Protein AF-A0AAD6JVB4-F1 (afdb_monomer_lite)

Organism: NCBI:txid889485

Structure (mmCIF, N/CA/C/O backbone):
data_AF-A0AAD6JVB4-F1
#
_entry.id   AF-A0AAD6JVB4-F1
#
loop_
_atom_site.group_PDB
_atom_site.id
_atom_site.type_symbol
_atom_site.label_atom_id
_atom_site.label_alt_id
_atom_site.label_comp_id
_atom_site.label_asym_id
_atom_site.label_entity_id
_atom_site.label_seq_id
_atom_site.pdbx_PDB_ins_code
_atom_site.Cartn_x
_atom_site.Cartn_y
_atom_site.Cartn_z
_atom_site.occupancy
_atom_site.B_iso_or_equiv
_atom_site.auth_seq_id
_atom_site.auth_comp_id
_atom_site.auth_asym_id
_atom_site.auth_atom_id
_atom_site.pdbx_PDB_model_num
ATOM 1 N N . MET A 1 1 ? -9.158 8.418 -6.615 1.00 26.80 1 MET A N 1
ATOM 2 C CA . MET A 1 1 ? -10.367 8.845 -5.869 1.00 26.80 1 MET A CA 1
ATOM 3 C C . MET A 1 1 ? -10.557 7.856 -4.723 1.00 26.80 1 MET A C 1
ATOM 5 O O . MET A 1 1 ? -10.760 6.683 -4.998 1.00 26.80 1 MET A O 1
ATOM 9 N N . GLY A 1 2 ? -10.355 8.266 -3.466 1.00 32.19 2 GLY A N 1
ATOM 10 C CA . GLY A 1 2 ? -10.627 7.392 -2.318 1.00 32.19 2 GLY A CA 1
ATOM 11 C C . GLY A 1 2 ? -12.138 7.236 -2.158 1.00 32.19 2 GLY A C 1
ATOM 12 O O . GLY A 1 2 ? -12.852 8.237 -2.183 1.00 32.19 2 GLY A O 1
ATOM 13 N N . TYR A 1 3 ? -12.636 6.006 -2.050 1.00 35.19 3 TYR A N 1
ATOM 14 C CA . TYR A 1 3 ? -14.066 5.745 -1.900 1.00 35.19 3 TYR A CA 1
ATOM 15 C C . TYR A 1 3 ? -14.349 5.190 -0.506 1.00 35.19 3 TYR A C 1
ATOM 17 O O . TYR A 1 3 ? -13.847 4.136 -0.122 1.00 35.19 3 TYR A O 1
ATOM 25 N N . PHE A 1 4 ? -15.214 5.879 0.234 1.00 41.38 4 PHE A N 1
ATOM 26 C CA . PHE A 1 4 ? -15.830 5.332 1.436 1.00 41.38 4 PHE A CA 1
ATOM 27 C C . PHE A 1 4 ? -16.990 4.420 1.007 1.00 41.38 4 PHE A C 1
ATOM 29 O O . PHE A 1 4 ? -18.005 4.914 0.503 1.00 41.38 4 PHE A O 1
ATOM 36 N N . LEU A 1 5 ? -16.862 3.094 1.158 1.00 40.16 5 LEU A N 1
ATOM 37 C CA . LEU A 1 5 ? -17.994 2.204 0.886 1.00 40.16 5 LEU A CA 1
ATOM 38 C C . LEU A 1 5 ? -19.024 2.383 2.002 1.00 40.16 5 LEU A C 1
ATOM 40 O O . LEU A 1 5 ? -18.733 2.207 3.185 1.00 40.16 5 LEU A O 1
ATOM 44 N N . ARG A 1 6 ? -20.249 2.752 1.617 1.00 37.41 6 ARG A N 1
ATOM 45 C CA . ARG A 1 6 ? -21.369 2.850 2.557 1.00 37.41 6 ARG A CA 1
ATOM 46 C C . ARG A 1 6 ? -21.612 1.488 3.222 1.00 37.41 6 ARG A C 1
ATOM 48 O O . ARG A 1 6 ? -21.537 0.471 2.528 1.00 37.41 6 ARG A O 1
ATOM 55 N N . PRO A 1 7 ? -21.987 1.456 4.512 1.00 39.12 7 PRO A N 1
ATOM 56 C CA . PRO A 1 7 ? -22.374 0.216 5.167 1.00 39.12 7 PRO A CA 1
ATOM 57 C C . PRO A 1 7 ? -23.528 -0.433 4.407 1.00 39.12 7 PRO A C 1
ATOM 59 O O . PRO A 1 7 ? -24.541 0.215 4.126 1.00 39.12 7 PRO A O 1
ATOM 62 N N . LYS A 1 8 ? -23.403 -1.727 4.117 1.00 37.88 8 LYS A N 1
ATOM 63 C CA . LYS A 1 8 ? -24.556 -2.564 3.794 1.00 37.88 8 LYS A CA 1
ATOM 64 C C . LYS A 1 8 ? -24.921 -3.347 5.046 1.00 37.88 8 LYS A C 1
ATOM 66 O O . LYS A 1 8 ? -24.122 -4.130 5.550 1.00 37.88 8 LYS A O 1
ATOM 71 N N . SER A 1 9 ? -26.131 -3.109 5.542 1.00 36.34 9 SER A N 1
ATOM 72 C CA . SER A 1 9 ? -26.771 -3.980 6.523 1.00 36.34 9 SER A CA 1
ATOM 73 C C . SER A 1 9 ? -26.917 -5.376 5.907 1.00 36.34 9 SER A C 1
ATOM 75 O O . SER A 1 9 ? -27.524 -5.525 4.844 1.00 36.34 9 SER A O 1
ATOM 77 N N . SER A 1 10 ? -26.305 -6.379 6.536 1.00 39.47 10 SER A N 1
ATOM 78 C CA . SER A 1 10 ? -26.610 -7.788 6.296 1.00 39.47 10 SER A CA 1
ATOM 79 C C . SER A 1 10 ? -27.703 -8.214 7.271 1.00 39.47 10 SER A C 1
ATOM 81 O O . SER A 1 10 ? -27.645 -7.871 8.453 1.00 39.47 10 SER A O 1
ATOM 83 N N . SER A 1 11 ? -28.662 -9.016 6.804 1.00 38.56 11 SER A N 1
ATOM 84 C CA . SER A 1 11 ? -29.732 -9.612 7.620 1.00 38.56 11 SER A CA 1
ATOM 85 C C . SER A 1 11 ? -29.228 -10.464 8.793 1.00 38.56 11 SER A C 1
ATOM 87 O O . SER A 1 11 ? -30.018 -10.832 9.655 1.00 38.56 11 SER A O 1
ATOM 89 N N . ASN A 1 12 ? -27.925 -10.768 8.837 1.00 38.41 12 ASN A N 1
ATOM 90 C CA . ASN A 1 12 ? -27.305 -11.670 9.808 1.00 38.41 12 ASN A CA 1
ATOM 91 C C . ASN A 1 12 ? -26.504 -10.930 10.901 1.00 38.41 12 ASN A C 1
ATOM 93 O O . ASN A 1 12 ? -25.697 -11.547 11.587 1.00 38.41 12 ASN A O 1
ATOM 97 N N . GLY A 1 13 ? -26.671 -9.609 11.050 1.00 38.62 13 GLY A N 1
ATOM 98 C CA . GLY A 1 13 ? -26.052 -8.844 12.145 1.00 38.62 13 GLY A CA 1
ATOM 99 C C . GLY A 1 13 ? -24.571 -8.485 11.959 1.00 38.62 13 GLY A C 1
ATOM 100 O O . GLY A 1 13 ? -23.973 -7.902 12.857 1.00 38.62 13 GLY A O 1
ATOM 101 N N . ILE A 1 14 ? -23.977 -8.771 10.794 1.00 41.75 14 ILE A N 1
ATOM 102 C CA . ILE A 1 14 ? -22.624 -8.315 10.439 1.00 41.75 14 ILE A CA 1
ATOM 103 C C . ILE A 1 14 ? -22.741 -7.028 9.615 1.00 41.75 14 ILE A C 1
ATOM 105 O O . ILE A 1 14 ? -23.129 -7.053 8.445 1.00 41.75 14 ILE A O 1
ATOM 109 N N . SER A 1 15 ? -22.398 -5.892 10.217 1.00 47.59 15 SER A N 1
ATOM 110 C CA . SER A 1 15 ? -22.179 -4.634 9.503 1.00 47.59 15 SER A CA 1
ATOM 111 C C . SER A 1 15 ? -20.780 -4.651 8.884 1.00 47.59 15 SER A C 1
ATOM 113 O O . SER A 1 15 ? -19.788 -4.439 9.576 1.00 47.59 15 SER A O 1
ATOM 115 N N . ALA A 1 16 ? -20.671 -4.913 7.582 1.00 43.91 16 ALA A N 1
ATOM 116 C CA . ALA A 1 16 ? -19.409 -4.727 6.873 1.00 43.91 16 ALA A CA 1
ATOM 117 C C . ALA A 1 16 ? -19.251 -3.239 6.514 1.00 43.91 16 ALA A C 1
ATOM 119 O O . ALA A 1 16 ? -19.828 -2.769 5.532 1.00 43.91 16 ALA A O 1
ATOM 120 N N . ILE A 1 17 ? -18.491 -2.485 7.313 1.00 49.03 17 ILE A N 1
ATOM 121 C CA . ILE A 1 17 ? -17.951 -1.185 6.888 1.00 49.03 17 ILE A CA 1
ATOM 122 C C . ILE A 1 17 ? -16.611 -1.447 6.213 1.00 49.03 17 ILE A C 1
ATOM 124 O O . ILE A 1 17 ? -15.573 -1.415 6.860 1.00 49.03 17 ILE A O 1
ATOM 128 N N . GLY A 1 18 ? -16.647 -1.724 4.910 1.00 47.53 18 GLY A N 1
ATOM 129 C CA . GLY A 1 18 ? -15.441 -1.797 4.094 1.00 47.53 18 GLY A CA 1
ATOM 130 C C . GLY A 1 18 ? -14.909 -0.394 3.829 1.00 47.53 18 GLY A C 1
ATOM 131 O O . GLY A 1 18 ? -15.229 0.219 2.817 1.00 47.53 18 GLY A O 1
ATOM 132 N N . LEU A 1 19 ? -14.108 0.148 4.734 1.00 49.94 19 LEU A N 1
ATOM 133 C CA . LEU A 1 19 ? -13.299 1.310 4.394 1.00 49.94 19 LEU A CA 1
ATOM 134 C C . LEU A 1 19 ? -12.230 0.830 3.402 1.00 49.94 19 LEU A C 1
ATOM 136 O O . LEU A 1 19 ? -11.518 -0.099 3.753 1.00 49.94 19 LEU A O 1
ATOM 140 N N . SER A 1 20 ? -12.153 1.403 2.195 1.00 46.56 20 SER A N 1
ATOM 141 C CA . SER A 1 20 ? -11.029 1.223 1.264 1.00 46.56 20 SER A CA 1
ATOM 142 C C . SER A 1 20 ? -10.241 2.522 1.247 1.00 46.56 20 SER A C 1
ATOM 144 O O . SER A 1 20 ? -10.490 3.395 0.413 1.00 46.56 20 SER A O 1
ATOM 146 N N . VAL A 1 21 ? -9.320 2.667 2.198 1.00 48.38 21 VAL A N 1
ATOM 147 C CA . VAL A 1 21 ? -8.373 3.781 2.168 1.00 48.38 21 VAL A CA 1
ATOM 148 C C . VAL A 1 21 ? -7.142 3.331 1.419 1.00 48.38 21 VAL A C 1
ATOM 150 O O . VAL A 1 21 ? -6.460 2.408 1.860 1.00 48.38 21 VAL A O 1
ATOM 153 N N . ALA A 1 22 ? -6.872 3.997 0.305 1.00 55.28 22 ALA A N 1
ATOM 154 C CA . ALA A 1 22 ? -5.629 4.729 0.095 1.00 55.28 22 ALA A CA 1
ATOM 155 C C . ALA A 1 22 ? -5.317 4.887 -1.395 1.00 55.28 22 ALA A C 1
ATOM 157 O O . ALA A 1 22 ? -5.720 4.102 -2.247 1.00 55.28 22 ALA A O 1
ATOM 158 N N . VAL A 1 23 ? -4.622 5.979 -1.697 1.00 66.19 23 VAL A N 1
ATOM 159 C CA . VAL A 1 23 ? -3.942 6.142 -2.984 1.00 66.19 23 VAL A CA 1
ATOM 160 C C . VAL A 1 23 ? -2.465 5.766 -2.816 1.00 66.19 23 VAL A C 1
ATOM 162 O O . VAL A 1 23 ? -1.866 5.161 -3.696 1.00 66.19 23 VAL A O 1
ATOM 165 N N . ALA A 1 24 ? -1.893 6.056 -1.639 1.00 83.94 24 ALA A N 1
ATOM 166 C CA . ALA A 1 24 ? -0.463 5.969 -1.370 1.00 83.94 24 ALA A CA 1
ATOM 167 C C . ALA A 1 24 ? -0.132 6.050 0.132 1.00 83.94 24 ALA A C 1
ATOM 169 O O . ALA A 1 24 ? -0.865 6.694 0.885 1.00 83.94 24 ALA A O 1
ATOM 170 N N . PHE A 1 25 ? 0.986 5.448 0.548 1.00 93.25 25 PHE A N 1
ATOM 171 C CA . PHE A 1 25 ? 1.595 5.595 1.874 1.00 93.25 25 PHE A CA 1
ATOM 172 C C . PHE A 1 25 ? 2.588 6.761 1.948 1.00 93.25 25 PHE A C 1
ATOM 174 O O . PHE A 1 25 ? 2.761 7.328 3.028 1.00 93.25 25 PHE A O 1
ATOM 181 N N . ASP A 1 26 ? 3.232 7.150 0.845 1.00 94.19 26 ASP A N 1
ATOM 182 C CA . ASP A 1 26 ? 4.069 8.354 0.809 1.00 94.19 26 ASP A CA 1
ATOM 183 C C . ASP A 1 26 ? 3.178 9.612 0.739 1.00 94.19 26 ASP A C 1
ATOM 185 O O . ASP A 1 26 ? 2.415 9.764 -0.216 1.00 94.19 26 ASP A O 1
ATOM 189 N N . PRO A 1 27 ? 3.285 10.565 1.689 1.00 91.12 27 PRO A N 1
ATOM 190 C CA . PRO A 1 27 ? 2.514 11.812 1.662 1.00 91.12 27 PRO A CA 1
ATOM 191 C C . PRO A 1 27 ? 2.764 12.703 0.436 1.00 91.12 27 PRO A C 1
ATOM 193 O O . PRO A 1 27 ? 1.975 13.615 0.175 1.00 91.12 27 PRO A O 1
ATOM 196 N N . LEU A 1 28 ? 3.860 12.489 -0.301 1.00 91.50 28 LEU A N 1
ATOM 197 C CA . LEU A 1 28 ? 4.158 13.222 -1.532 1.00 91.50 28 LEU A CA 1
ATOM 198 C C . LEU A 1 28 ? 3.319 12.728 -2.713 1.00 91.50 28 LEU A C 1
ATOM 200 O O . LEU A 1 28 ? 2.844 13.552 -3.490 1.00 91.50 28 LEU A O 1
ATOM 204 N N . THR A 1 29 ? 3.092 11.420 -2.828 1.00 87.62 29 THR A N 1
ATOM 205 C CA . THR A 1 29 ? 2.327 10.817 -3.929 1.00 87.62 29 THR A CA 1
ATOM 206 C C . THR A 1 29 ? 0.963 11.480 -4.153 1.00 87.62 29 THR A C 1
ATOM 208 O O . THR A 1 29 ? 0.723 11.951 -5.265 1.00 87.62 29 THR A O 1
ATOM 211 N N . PRO A 1 30 ? 0.081 11.636 -3.142 1.00 84.94 30 PRO A N 1
ATOM 212 C CA . PRO A 1 30 ? -1.221 12.262 -3.353 1.00 84.94 30 PRO A CA 1
ATOM 213 C C . PRO A 1 30 ? -1.129 13.740 -3.761 1.00 84.94 30 PRO A C 1
ATOM 215 O O . PRO A 1 30 ? -2.022 14.239 -4.441 1.00 84.94 30 PRO A O 1
ATOM 218 N N . ARG A 1 31 ? -0.039 14.442 -3.414 1.00 85.88 31 ARG A N 1
ATOM 219 C CA . ARG A 1 31 ? 0.189 15.834 -3.840 1.00 85.88 31 ARG A CA 1
ATOM 220 C C . ARG A 1 31 ? 0.582 15.930 -5.309 1.00 85.88 31 ARG A C 1
ATOM 222 O O . ARG A 1 31 ? 0.186 16.882 -5.970 1.00 85.88 31 ARG A O 1
ATOM 229 N N . LEU A 1 32 ? 1.333 14.953 -5.817 1.00 81.00 32 LEU A N 1
ATOM 230 C CA . LEU A 1 32 ? 1.761 14.916 -7.219 1.00 81.00 32 LEU A CA 1
ATOM 231 C C . LEU A 1 32 ? 0.575 14.728 -8.172 1.00 81.00 32 LEU A C 1
ATOM 233 O O . LEU A 1 32 ? 0.578 15.294 -9.260 1.00 81.00 32 LEU A O 1
ATOM 237 N N . VAL A 1 33 ? -0.449 13.984 -7.746 1.00 73.62 33 VAL A N 1
ATOM 238 C CA . VAL A 1 33 ? -1.642 13.686 -8.561 1.00 73.62 33 VAL A CA 1
ATOM 239 C C . VAL A 1 33 ? -2.924 14.370 -8.062 1.00 73.62 33 VAL A C 1
ATOM 241 O O . VAL A 1 33 ? -4.007 14.075 -8.555 1.00 73.62 33 VAL A O 1
ATOM 244 N N . SER A 1 34 ? -2.812 15.313 -7.117 1.00 77.62 34 SER A N 1
ATOM 245 C CA . SER A 1 34 ? -3.923 16.119 -6.569 1.00 77.62 34 SER A CA 1
ATOM 246 C C . SER A 1 34 ? -5.117 15.302 -6.051 1.00 77.62 34 SER A C 1
ATOM 248 O O . SER A 1 34 ? -6.270 15.547 -6.407 1.00 77.62 34 SER A O 1
ATOM 250 N N . VAL A 1 35 ? -4.850 14.325 -5.186 1.00 78.31 35 VAL A N 1
ATOM 251 C CA . VAL A 1 35 ? -5.864 13.452 -4.565 1.00 78.31 35 VAL A CA 1
ATOM 252 C C . VAL A 1 35 ? -5.774 13.475 -3.039 1.00 78.31 35 VAL A C 1
ATOM 254 O O . VAL A 1 35 ? -4.819 13.991 -2.465 1.00 78.31 35 VAL A O 1
ATOM 257 N N . LEU A 1 36 ? -6.779 12.893 -2.377 1.00 80.31 36 LEU A N 1
ATOM 258 C CA . LEU A 1 36 ? -6.848 12.817 -0.917 1.00 80.31 36 LEU A CA 1
ATOM 259 C C . LEU A 1 36 ? -5.674 12.027 -0.326 1.00 80.31 36 LEU A C 1
ATOM 261 O O . LEU A 1 36 ? -5.362 10.914 -0.764 1.00 80.31 36 LEU A O 1
ATOM 265 N N . THR A 1 37 ? -5.075 12.589 0.717 1.00 86.06 37 THR A N 1
ATOM 266 C CA . THR A 1 37 ? -4.026 11.952 1.514 1.00 86.06 37 THR A CA 1
ATOM 267 C C . THR A 1 37 ? -4.605 10.897 2.466 1.00 86.06 37 THR A C 1
ATOM 269 O O . THR A 1 37 ? -5.822 10.774 2.628 1.00 86.06 37 THR A O 1
ATOM 272 N N . LEU A 1 38 ? -3.739 10.119 3.127 1.00 85.56 38 LEU A N 1
ATOM 273 C CA . LEU A 1 38 ? -4.163 9.245 4.229 1.00 85.56 38 LEU A CA 1
ATOM 274 C C . LEU A 1 38 ? -4.776 10.044 5.385 1.00 85.56 38 LEU A C 1
ATOM 276 O O . LEU A 1 38 ? -5.789 9.629 5.941 1.00 85.56 38 LEU A O 1
ATOM 280 N N . SER A 1 39 ? -4.202 11.207 5.703 1.00 88.00 39 SER A N 1
ATOM 281 C CA . SER A 1 39 ? -4.700 12.091 6.758 1.00 88.00 39 SER A CA 1
ATOM 282 C C . SER A 1 39 ? -6.091 12.639 6.438 1.00 88.00 39 SER A C 1
ATOM 284 O O . SER A 1 39 ? -6.955 12.627 7.310 1.00 88.00 39 SER A O 1
ATOM 286 N N . ASP A 1 40 ? -6.349 13.029 5.185 1.00 87.00 40 ASP A N 1
ATOM 287 C CA . ASP A 1 40 ? -7.688 13.474 4.767 1.00 87.00 40 ASP A CA 1
ATOM 288 C C . ASP A 1 40 ? -8.713 12.341 4.907 1.00 87.00 40 ASP A C 1
ATOM 290 O O . ASP A 1 40 ? -9.837 12.545 5.361 1.00 87.00 40 ASP A O 1
ATOM 294 N N . GLN A 1 41 ? -8.321 11.111 4.562 1.00 84.12 41 GLN A N 1
ATOM 295 C CA . GLN A 1 41 ? -9.195 9.945 4.692 1.00 84.12 41 GLN A CA 1
ATOM 296 C C . GLN A 1 41 ? -9.477 9.575 6.152 1.00 84.12 41 GLN A C 1
ATOM 298 O O . GLN A 1 41 ? -10.597 9.170 6.466 1.00 84.12 41 GLN A O 1
ATOM 303 N N . LEU A 1 42 ? -8.506 9.757 7.050 1.00 87.50 42 LEU A N 1
ATOM 304 C CA . LEU A 1 42 ? -8.721 9.631 8.493 1.00 87.50 42 LEU A CA 1
ATOM 305 C C . LEU A 1 42 ? -9.662 10.707 9.022 1.00 87.50 42 LEU A C 1
ATOM 307 O O . LEU A 1 42 ? -10.525 10.397 9.841 1.00 87.50 42 LEU A O 1
ATOM 311 N N . GLU A 1 43 ? -9.547 11.944 8.544 1.00 90.12 43 GLU A N 1
ATOM 312 C CA . GLU A 1 43 ? -10.450 13.020 8.955 1.00 90.12 43 GLU A CA 1
ATOM 313 C C . GLU A 1 43 ? -11.886 12.746 8.499 1.00 90.12 43 GLU A C 1
ATOM 315 O O . GLU A 1 43 ? -12.814 12.759 9.307 1.00 90.12 43 GLU A O 1
ATOM 320 N N . HIS A 1 44 ? -12.073 12.337 7.243 1.00 85.69 44 HIS A N 1
ATOM 321 C CA . HIS A 1 44 ? -13.381 11.891 6.760 1.00 85.69 44 HIS A CA 1
ATOM 322 C C . HIS A 1 44 ? -13.932 10.703 7.553 1.00 85.69 44 HIS A C 1
ATOM 324 O O . HIS A 1 44 ? -15.142 10.614 7.786 1.00 85.69 44 HIS A O 1
ATOM 330 N N . PHE A 1 45 ? -13.067 9.789 7.994 1.00 86.81 45 PHE A N 1
ATOM 331 C CA . PHE A 1 45 ? -13.486 8.680 8.836 1.00 86.81 45 PHE A CA 1
ATOM 332 C C . PHE A 1 45 ? -13.926 9.150 10.231 1.00 86.81 45 PHE A C 1
ATOM 334 O O . PHE A 1 45 ? -14.966 8.702 10.713 1.00 86.81 45 PHE A O 1
ATOM 341 N N . LYS A 1 46 ? -13.224 10.105 10.851 1.00 91.44 46 LYS A N 1
ATOM 342 C CA . LYS A 1 46 ? -13.640 10.727 12.122 1.00 91.44 46 LYS A CA 1
ATOM 343 C C . LYS A 1 46 ? -14.980 11.446 11.993 1.00 91.44 46 LYS A C 1
ATOM 345 O O . LYS A 1 46 ? -15.865 11.241 12.825 1.00 91.44 46 LYS A O 1
ATOM 350 N N . GLU A 1 47 ? -15.175 12.223 10.929 1.00 89.75 47 GLU A N 1
ATOM 351 C CA . GLU A 1 47 ? -16.465 12.858 10.634 1.00 89.75 47 GLU A CA 1
ATOM 352 C C . GLU A 1 47 ? -17.582 11.819 10.482 1.00 89.75 47 GLU A C 1
ATOM 354 O O . GLU A 1 47 ? -18.694 12.003 10.989 1.00 89.75 47 GLU A O 1
ATOM 359 N N . TYR A 1 48 ? -17.298 10.713 9.790 1.00 86.00 48 TYR A N 1
ATOM 360 C CA . TYR A 1 48 ? -18.241 9.612 9.633 1.00 86.00 48 TYR A CA 1
ATOM 361 C C . TYR A 1 48 ? -18.585 8.961 10.976 1.00 86.00 48 TYR A C 1
ATOM 363 O O . TYR A 1 48 ? -19.765 8.736 11.246 1.00 86.00 48 TYR A O 1
ATOM 371 N N . ILE A 1 49 ? -17.598 8.715 11.842 1.00 89.19 49 ILE A N 1
ATOM 372 C CA . ILE A 1 49 ? -17.831 8.223 13.207 1.00 89.19 49 ILE A CA 1
ATOM 373 C C . ILE A 1 49 ? -18.743 9.193 13.964 1.00 89.19 49 ILE A C 1
ATOM 375 O O . ILE A 1 49 ? -19.703 8.750 14.588 1.00 89.19 49 ILE A O 1
ATOM 379 N N . GLY A 1 50 ? -18.508 10.506 13.870 1.00 90.69 50 GLY A N 1
ATOM 380 C CA . GLY A 1 50 ? -19.365 11.522 14.491 1.00 90.69 50 GLY A CA 1
ATOM 381 C C . GLY A 1 50 ? -20.818 11.453 14.011 1.00 90.69 50 GLY A C 1
ATOM 382 O O . GLY A 1 50 ? -21.745 11.445 14.823 1.00 90.69 50 GLY A O 1
ATOM 383 N N . LYS A 1 51 ? -21.031 11.315 12.696 1.00 86.81 51 LYS A N 1
ATOM 384 C CA . LYS A 1 51 ? -22.369 11.120 12.107 1.00 86.81 51 LYS A CA 1
ATOM 385 C C . LYS A 1 51 ? -23.011 9.817 12.580 1.00 86.81 51 LYS A C 1
ATOM 387 O O . LYS A 1 51 ? -24.195 9.806 12.907 1.00 86.81 51 LYS A O 1
ATOM 392 N N . LEU A 1 52 ? -22.239 8.734 12.646 1.00 84.25 52 LEU A N 1
ATOM 393 C CA . LEU A 1 52 ? -22.717 7.435 13.110 1.00 84.25 52 LEU A CA 1
ATOM 394 C C . LEU A 1 52 ? -23.159 7.516 14.579 1.00 84.25 52 LEU A C 1
ATOM 396 O O . LEU A 1 52 ? -24.284 7.126 14.884 1.00 84.25 52 LEU A O 1
ATOM 400 N N . LYS A 1 53 ? -22.358 8.149 15.450 1.00 90.75 53 LYS A N 1
ATOM 401 C CA . LYS A 1 53 ? -22.718 8.407 16.856 1.00 90.75 53 LYS A CA 1
ATOM 402 C C . LYS A 1 53 ? -24.032 9.173 16.987 1.00 90.75 53 LYS A C 1
ATOM 404 O O . LYS A 1 53 ? -24.851 8.808 17.824 1.00 90.75 53 LYS A O 1
ATOM 409 N N . ALA A 1 54 ? -24.260 10.187 16.153 1.00 91.38 54 ALA A N 1
ATOM 410 C CA . ALA A 1 54 ? -25.498 10.968 16.178 1.00 91.38 54 ALA A CA 1
ATOM 411 C C . ALA A 1 54 ? -26.741 10.163 15.748 1.00 91.38 54 ALA A C 1
ATOM 413 O O . ALA A 1 54 ? -27.840 10.459 16.208 1.00 91.38 54 ALA A O 1
ATOM 414 N N . ILE A 1 55 ? -26.581 9.158 14.878 1.00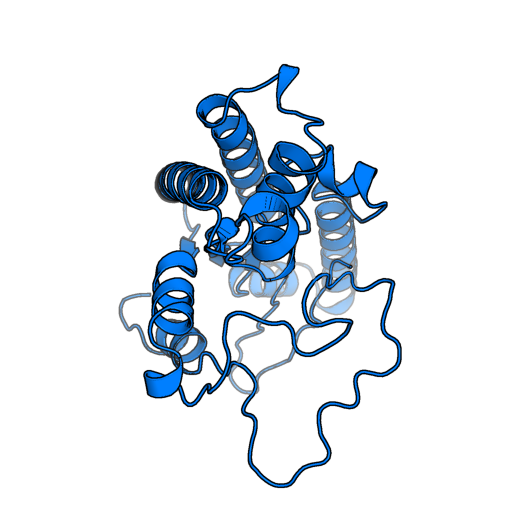 87.38 55 ILE A N 1
ATOM 415 C CA . ILE A 1 55 ? -27.697 8.358 14.348 1.00 87.38 55 ILE A CA 1
ATOM 416 C C . ILE A 1 55 ? -28.021 7.162 15.250 1.00 87.38 55 ILE A C 1
ATOM 418 O O . ILE A 1 55 ? -29.191 6.916 15.530 1.00 87.38 55 ILE A O 1
ATOM 422 N N . ILE A 1 56 ? -27.008 6.395 15.670 1.00 85.00 56 ILE A N 1
ATOM 423 C CA . ILE A 1 56 ? -27.211 5.111 16.371 1.00 85.00 56 ILE A CA 1
ATOM 424 C C . ILE A 1 56 ? -26.772 5.129 17.840 1.00 85.00 56 ILE A C 1
ATOM 426 O O . ILE A 1 56 ? -26.961 4.133 18.536 1.00 85.00 56 ILE A O 1
ATOM 430 N N . GLY A 1 57 ? -26.214 6.239 18.326 1.00 89.81 57 GLY A N 1
ATOM 431 C CA . GLY A 1 57 ? -25.670 6.357 19.678 1.00 89.81 57 GLY A CA 1
ATOM 432 C C . GLY A 1 57 ? -24.239 5.825 19.807 1.00 89.81 57 GLY A C 1
ATOM 433 O O . GLY A 1 57 ? -23.694 5.168 18.914 1.00 89.81 57 GLY A O 1
ATOM 434 N N . GLU A 1 58 ? -23.601 6.129 20.936 1.00 93.69 58 GLU A N 1
ATOM 435 C CA . GLU A 1 58 ? -22.185 5.826 21.178 1.00 93.69 58 GLU A CA 1
ATOM 436 C C . GLU A 1 58 ? -21.893 4.326 21.324 1.00 93.69 58 GLU A C 1
ATOM 438 O O . GLU A 1 58 ? -20.935 3.822 20.730 1.00 93.69 58 GLU A O 1
ATOM 443 N N . GLU A 1 59 ? -22.739 3.600 22.056 1.00 92.75 59 GLU A N 1
ATOM 444 C CA . GLU A 1 59 ? -22.577 2.162 22.291 1.00 92.75 59 GLU A CA 1
ATOM 445 C C . GLU A 1 59 ? -22.667 1.370 20.979 1.00 92.75 59 GLU A C 1
ATOM 447 O O . GLU A 1 59 ? -21.743 0.635 20.622 1.00 92.75 59 GLU A O 1
ATOM 452 N N . ASN A 1 60 ? -23.719 1.606 20.188 1.00 87.75 60 ASN A N 1
ATOM 453 C CA . ASN A 1 60 ? -23.896 0.939 18.896 1.00 87.75 60 ASN A CA 1
ATOM 454 C C . ASN A 1 60 ? -22.819 1.341 17.881 1.00 87.75 60 ASN A C 1
ATOM 456 O O . ASN A 1 60 ? -22.435 0.527 17.040 1.00 87.75 60 ASN A O 1
ATOM 460 N N . THR A 1 61 ? -22.298 2.570 17.954 1.00 88.88 61 THR A N 1
ATOM 461 C CA . THR A 1 61 ? -21.156 2.988 17.125 1.00 88.88 61 THR A CA 1
ATOM 462 C C . THR A 1 61 ? -19.914 2.184 17.481 1.00 88.88 61 THR A C 1
ATOM 464 O O . THR A 1 61 ? -19.277 1.617 16.595 1.00 88.88 61 THR A O 1
ATOM 467 N N . THR A 1 62 ? -19.597 2.075 18.771 1.00 92.00 62 THR A N 1
ATOM 468 C CA . THR A 1 62 ? -18.456 1.286 19.258 1.00 9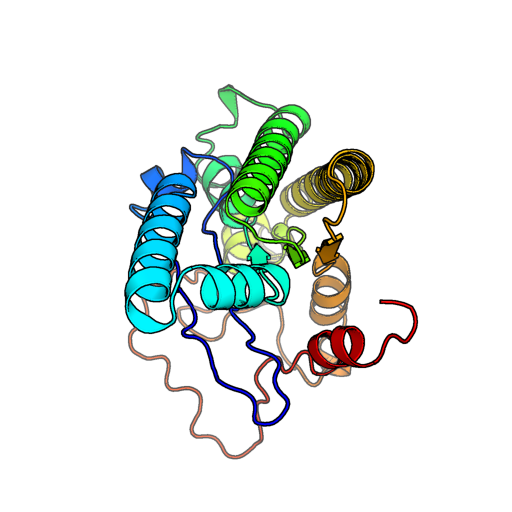2.00 62 THR A CA 1
ATOM 469 C C . THR A 1 62 ? -18.583 -0.180 18.853 1.00 92.00 62 THR A C 1
ATOM 471 O O . THR A 1 62 ? -17.627 -0.765 18.337 1.00 92.00 62 THR A O 1
ATOM 474 N N . PHE A 1 63 ? -19.779 -0.758 19.007 1.00 89.44 63 PHE A N 1
ATOM 475 C CA . PHE A 1 63 ? -20.084 -2.114 18.553 1.00 89.44 63 PHE A CA 1
ATOM 476 C C . PHE A 1 63 ? -19.862 -2.267 17.042 1.00 89.44 63 PHE A C 1
ATOM 478 O O . PHE A 1 63 ? -19.212 -3.216 16.603 1.00 89.44 63 PHE A O 1
ATOM 485 N N . THR A 1 64 ? -20.345 -1.312 16.246 1.00 85.44 64 THR A N 1
ATOM 486 C CA . THR A 1 64 ? -20.205 -1.325 14.784 1.00 85.44 64 THR A CA 1
ATOM 487 C C . THR A 1 64 ? -18.737 -1.275 14.363 1.00 85.44 64 THR A C 1
ATOM 489 O O . THR A 1 64 ? -18.309 -2.086 13.543 1.00 85.44 64 THR A O 1
ATOM 492 N N . LEU A 1 65 ? -17.944 -0.361 14.929 1.00 89.81 65 LEU A N 1
ATOM 493 C CA . LEU A 1 65 ? -16.521 -0.208 14.602 1.00 89.81 65 LEU A CA 1
ATOM 494 C C . LEU A 1 65 ? -15.708 -1.444 15.000 1.00 89.81 65 LEU A C 1
ATOM 496 O O . LEU A 1 65 ? -14.900 -1.934 14.216 1.00 89.81 65 LEU A O 1
ATOM 500 N N . THR A 1 66 ? -15.988 -2.006 16.175 1.00 91.00 66 THR A N 1
ATOM 501 C CA . THR A 1 66 ? -15.304 -3.203 16.685 1.00 91.00 66 THR A CA 1
ATOM 502 C C . THR A 1 66 ? -15.559 -4.436 15.810 1.00 91.00 66 THR A C 1
ATOM 504 O O . THR A 1 66 ? -14.667 -5.265 15.631 1.00 91.00 66 THR A O 1
ATOM 507 N N . ASN A 1 67 ? -16.765 -4.562 15.248 1.00 85.50 67 ASN A N 1
ATOM 508 C CA . ASN A 1 67 ? -17.174 -5.732 14.465 1.00 85.50 67 ASN A CA 1
ATOM 509 C C . ASN A 1 67 ? -17.028 -5.561 12.943 1.00 85.50 67 ASN A C 1
ATOM 511 O O . ASN A 1 67 ? -17.208 -6.530 12.203 1.00 85.50 67 ASN A O 1
ATOM 515 N N . SER A 1 68 ? -16.681 -4.362 12.469 1.00 84.62 68 SER A N 1
ATOM 516 C CA . SER A 1 68 ? -16.450 -4.083 11.048 1.00 84.62 68 SER A CA 1
ATOM 517 C C . SER A 1 68 ? -15.060 -4.522 10.584 1.00 84.62 68 SER A C 1
ATOM 519 O O . SER A 1 68 ? -14.111 -4.547 11.366 1.00 84.62 68 SER A O 1
ATOM 521 N N . LEU A 1 69 ? -14.943 -4.835 9.289 1.00 85.38 69 LEU A N 1
ATOM 522 C CA . LEU A 1 69 ? -13.681 -5.144 8.615 1.00 85.38 69 LEU A CA 1
ATOM 523 C C . LEU A 1 69 ? -13.185 -3.933 7.821 1.00 85.38 69 LEU A C 1
ATOM 525 O O . LEU A 1 69 ? -13.812 -3.539 6.842 1.00 85.38 69 LEU A O 1
ATOM 529 N N . PHE A 1 70 ? -12.024 -3.411 8.193 1.00 88.06 70 PHE A N 1
ATOM 530 C CA . PHE A 1 70 ? -11.365 -2.295 7.522 1.00 88.06 70 PHE A CA 1
ATOM 531 C C . PHE A 1 70 ? -10.321 -2.821 6.547 1.00 88.06 70 PHE A C 1
ATOM 533 O O . PHE A 1 70 ? -9.570 -3.733 6.885 1.00 88.06 70 PHE A O 1
ATOM 540 N N . ILE A 1 71 ? -10.264 -2.249 5.347 1.00 87.69 71 ILE A N 1
ATOM 541 C CA . ILE A 1 71 ? -9.388 -2.711 4.277 1.00 87.69 71 ILE A CA 1
ATOM 542 C C . ILE A 1 71 ? -8.494 -1.560 3.807 1.00 87.69 71 ILE A C 1
ATOM 544 O O . ILE A 1 71 ? -8.947 -0.519 3.342 1.00 87.69 71 ILE A O 1
ATOM 548 N N . VAL A 1 72 ? -7.186 -1.742 3.908 1.00 89.38 72 VAL A N 1
ATOM 549 C CA . VAL A 1 72 ? -6.209 -0.740 3.475 1.00 89.38 72 VAL A CA 1
ATOM 550 C C . VAL A 1 72 ? -5.569 -1.213 2.178 1.00 89.38 72 VAL A C 1
ATOM 552 O O . VAL A 1 72 ? -5.013 -2.310 2.119 1.00 89.38 72 VAL A O 1
ATOM 555 N N . VAL A 1 73 ? -5.658 -0.386 1.137 1.00 87.44 73 VAL A N 1
ATOM 556 C CA . VAL A 1 73 ? -5.098 -0.655 -0.193 1.00 87.44 73 VAL A CA 1
ATOM 557 C C . VAL A 1 73 ? -4.279 0.556 -0.611 1.00 87.44 73 VAL A C 1
ATOM 559 O O . VAL A 1 73 ? -4.816 1.523 -1.131 1.00 87.44 73 VAL A O 1
ATOM 562 N N . ALA A 1 74 ? -2.971 0.499 -0.396 1.00 89.12 74 ALA A N 1
ATOM 563 C CA . ALA A 1 74 ? -2.010 1.477 -0.899 1.00 89.12 74 ALA A CA 1
ATOM 564 C C . ALA A 1 74 ? -0.709 0.765 -1.232 1.00 89.12 74 ALA A C 1
ATOM 566 O O . ALA A 1 74 ? -0.434 -0.278 -0.641 1.00 89.12 74 ALA A O 1
ATOM 567 N N . SER A 1 75 ? 0.068 1.331 -2.161 1.00 90.69 75 SER A N 1
ATOM 568 C CA . SER A 1 75 ? 1.512 1.088 -2.393 1.00 90.69 75 SER A CA 1
ATOM 569 C C . SER A 1 75 ? 1.885 1.243 -3.865 1.00 90.69 75 SER A C 1
ATOM 571 O O . SER A 1 75 ? 2.990 1.689 -4.167 1.00 90.69 75 SER A O 1
ATOM 573 N N . SER A 1 76 ? 0.985 0.876 -4.784 1.00 89.25 76 SER A N 1
ATOM 574 C CA . SER A 1 76 ? 1.287 0.821 -6.219 1.00 89.25 76 SER A CA 1
ATOM 575 C C . SER A 1 76 ? 1.751 2.168 -6.768 1.00 89.25 76 SER A C 1
ATOM 577 O O . SER A 1 76 ? 2.763 2.212 -7.461 1.00 89.25 76 SER A O 1
ATOM 579 N N . ASP A 1 77 ? 1.065 3.259 -6.413 1.00 88.88 77 ASP A N 1
ATOM 580 C CA . ASP A 1 77 ? 1.390 4.601 -6.909 1.00 88.88 77 ASP A CA 1
ATOM 581 C C . ASP A 1 77 ? 2.691 5.156 -6.310 1.00 88.88 77 ASP A C 1
ATOM 583 O O . ASP A 1 77 ? 3.417 5.881 -6.991 1.00 88.88 77 ASP A O 1
ATOM 587 N N . ASP A 1 78 ? 3.036 4.775 -5.075 1.00 93.19 78 ASP A N 1
ATOM 588 C CA . ASP A 1 78 ? 4.315 5.147 -4.450 1.00 93.19 78 ASP A CA 1
ATOM 589 C C . ASP A 1 78 ? 5.491 4.564 -5.236 1.00 93.19 78 ASP A C 1
ATOM 591 O O . ASP A 1 78 ? 6.449 5.262 -5.576 1.00 93.19 78 ASP A O 1
ATOM 595 N N . ILE A 1 79 ? 5.395 3.274 -5.564 1.00 95.00 79 ILE A N 1
ATOM 596 C CA . ILE A 1 79 ? 6.426 2.554 -6.309 1.00 95.00 79 ILE A CA 1
ATOM 597 C C . ILE A 1 79 ? 6.440 3.044 -7.761 1.00 95.00 79 ILE A C 1
ATOM 599 O O . ILE A 1 79 ? 7.453 3.570 -8.222 1.00 95.00 79 ILE A O 1
ATOM 603 N N . ALA A 1 80 ? 5.323 2.906 -8.480 1.00 90.81 80 ALA A N 1
ATOM 604 C CA . ALA A 1 80 ? 5.243 3.196 -9.909 1.00 90.81 80 ALA A CA 1
ATOM 605 C C . ALA A 1 80 ? 5.482 4.676 -10.216 1.00 90.81 80 ALA A C 1
ATOM 607 O O . ALA A 1 80 ? 6.397 5.018 -10.969 1.00 90.81 80 ALA A O 1
ATOM 608 N N . ASN A 1 81 ? 4.669 5.558 -9.635 1.00 87.94 81 ASN A N 1
ATOM 609 C CA . ASN A 1 81 ? 4.599 6.952 -10.059 1.00 87.94 81 ASN A CA 1
ATOM 610 C C . ASN A 1 81 ? 5.653 7.784 -9.334 1.00 87.94 81 ASN A C 1
ATOM 612 O O . ASN A 1 81 ? 6.482 8.421 -9.980 1.00 87.94 81 ASN A O 1
ATOM 616 N N . THR A 1 82 ? 5.669 7.753 -8.002 1.00 91.00 82 THR A N 1
ATOM 617 C CA . THR A 1 82 ? 6.511 8.654 -7.199 1.00 91.00 82 THR A CA 1
ATOM 618 C C . THR A 1 82 ? 7.990 8.278 -7.243 1.00 91.00 82 THR A C 1
ATOM 620 O O . THR A 1 82 ? 8.843 9.148 -7.458 1.00 91.00 82 THR A O 1
ATOM 623 N N . TYR A 1 83 ? 8.319 6.998 -7.052 1.00 95.31 83 TYR A N 1
ATOM 624 C CA . TYR A 1 83 ? 9.709 6.556 -6.956 1.00 95.31 83 TYR A CA 1
ATOM 625 C C . TYR A 1 83 ? 10.348 6.263 -8.317 1.00 95.31 83 TYR A C 1
ATOM 627 O O . TYR A 1 83 ? 11.413 6.811 -8.609 1.00 95.31 83 TYR A O 1
ATOM 635 N N . PHE A 1 84 ? 9.730 5.426 -9.158 1.00 94.12 84 PHE A N 1
ATOM 636 C CA . PHE A 1 84 ? 10.354 4.992 -10.415 1.00 94.12 84 PHE A CA 1
ATOM 637 C C . PHE A 1 84 ? 10.094 5.937 -11.595 1.00 94.12 84 PHE A C 1
ATOM 639 O O . PHE A 1 84 ? 11.055 6.314 -12.267 1.00 94.12 84 PHE A O 1
ATOM 646 N N . THR A 1 85 ? 8.844 6.354 -11.832 1.00 90.19 85 THR A N 1
ATOM 647 C CA . THR A 1 85 ? 8.486 7.177 -13.006 1.00 90.19 85 THR A CA 1
ATOM 648 C C . THR A 1 85 ? 8.918 8.635 -12.841 1.00 90.19 85 THR A C 1
ATOM 650 O O . THR A 1 85 ? 9.702 9.145 -13.638 1.00 90.19 85 THR A O 1
ATOM 653 N N . LEU A 1 86 ? 8.452 9.317 -11.790 1.00 90.94 86 LEU A N 1
ATOM 654 C CA . LEU A 1 86 ? 8.750 10.736 -11.545 1.00 90.94 86 LEU A CA 1
ATOM 655 C C . LEU A 1 86 ? 10.105 10.954 -10.870 1.00 90.94 86 LEU A C 1
ATOM 657 O O . LEU A 1 86 ? 10.602 12.078 -10.840 1.00 90.94 86 LEU A O 1
ATOM 661 N N . ARG A 1 87 ? 10.694 9.898 -10.293 1.00 93.94 87 ARG A N 1
ATOM 662 C CA . ARG A 1 87 ? 11.955 9.953 -9.535 1.00 93.94 87 ARG A CA 1
ATOM 663 C C . ARG A 1 87 ? 11.961 11.000 -8.415 1.00 93.94 87 ARG A C 1
ATOM 665 O O . ARG A 1 87 ? 13.029 11.397 -7.950 1.00 93.94 87 ARG A O 1
ATOM 672 N N . ALA A 1 88 ? 10.786 11.398 -7.922 1.00 94.12 88 ALA A N 1
ATOM 673 C CA . ALA A 1 88 ? 10.616 12.480 -6.951 1.00 94.12 88 ALA A CA 1
ATOM 674 C C . ALA A 1 88 ? 11.273 12.168 -5.595 1.00 94.12 88 ALA A C 1
ATOM 676 O O . ALA A 1 88 ? 11.643 13.071 -4.845 1.00 94.12 88 ALA A O 1
ATOM 677 N N . ARG A 1 89 ? 11.446 10.876 -5.295 1.00 94.81 89 ARG A N 1
ATOM 678 C CA . ARG A 1 89 ? 12.087 10.365 -4.075 1.00 94.81 89 ARG A CA 1
ATOM 679 C C . ARG A 1 89 ? 13.445 9.707 -4.312 1.00 94.81 89 ARG A C 1
ATOM 681 O O . ARG A 1 89 ? 14.182 9.515 -3.352 1.00 94.81 89 ARG A O 1
ATOM 688 N N . ALA A 1 90 ? 13.812 9.433 -5.563 1.00 91.50 90 ALA A N 1
ATOM 689 C CA . ALA A 1 90 ? 14.985 8.625 -5.909 1.00 91.50 90 ALA A CA 1
ATOM 690 C C . ALA A 1 90 ? 16.339 9.287 -5.577 1.00 91.50 90 ALA A C 1
ATOM 692 O O . ALA A 1 90 ? 17.357 8.607 -5.550 1.00 91.50 90 ALA A O 1
ATOM 693 N N . LEU A 1 91 ? 16.368 10.609 -5.354 1.00 91.88 91 LEU A N 1
ATOM 694 C CA . LEU A 1 91 ? 17.563 11.324 -4.878 1.00 91.88 91 LEU A CA 1
ATOM 695 C C . LEU A 1 91 ? 17.669 11.375 -3.346 1.00 91.88 91 LEU A C 1
ATOM 697 O O . LEU A 1 91 ? 18.727 11.701 -2.820 1.00 91.88 91 LEU A O 1
ATOM 701 N N . GLN A 1 92 ? 16.573 11.101 -2.637 1.00 95.25 92 GLN A N 1
ATOM 702 C CA . GLN A 1 92 ? 16.496 11.166 -1.173 1.00 95.25 92 GLN A CA 1
ATOM 703 C C . GLN A 1 92 ? 16.587 9.777 -0.538 1.00 95.25 92 GLN A C 1
ATOM 705 O O . GLN A 1 92 ? 17.095 9.641 0.571 1.00 95.25 92 GLN A O 1
ATOM 710 N N . TYR A 1 93 ? 16.083 8.761 -1.238 1.00 96.19 93 TYR A N 1
ATOM 711 C CA . TYR A 1 93 ? 15.973 7.396 -0.751 1.00 96.19 93 TYR A CA 1
ATOM 712 C C . TYR A 1 93 ? 16.467 6.425 -1.815 1.00 96.19 93 TYR A C 1
ATOM 714 O O . TYR A 1 93 ? 16.137 6.571 -2.993 1.00 96.19 93 TYR A O 1
ATOM 722 N N . ASP A 1 94 ? 17.205 5.408 -1.383 1.00 97.19 94 ASP A N 1
ATOM 723 C CA . ASP A 1 94 ? 17.311 4.165 -2.133 1.00 97.19 94 ASP A CA 1
ATOM 724 C C . ASP A 1 94 ? 16.055 3.299 -1.903 1.00 97.19 94 ASP A C 1
ATOM 726 O O . ASP A 1 94 ? 15.175 3.632 -1.103 1.00 97.19 94 ASP A O 1
ATOM 730 N N . VAL A 1 95 ? 15.935 2.179 -2.625 1.00 96.94 95 VAL A N 1
ATOM 731 C CA . VAL A 1 95 ? 14.738 1.322 -2.551 1.00 96.94 95 VAL A CA 1
ATOM 732 C C . VAL A 1 95 ? 14.510 0.787 -1.127 1.00 96.94 95 VAL A C 1
ATOM 734 O O . VAL A 1 95 ? 13.376 0.868 -0.641 1.00 96.94 95 VAL A O 1
ATOM 737 N N . PRO A 1 96 ? 15.529 0.274 -0.407 1.00 98.06 96 PRO A N 1
ATOM 738 C CA . PRO A 1 96 ? 15.361 -0.098 0.992 1.00 98.06 96 PRO A CA 1
ATOM 739 C C . PRO A 1 96 ? 14.834 1.054 1.857 1.00 98.06 96 PRO A C 1
ATOM 741 O O . PRO A 1 96 ? 13.793 0.880 2.488 1.00 98.06 96 PRO A O 1
ATOM 744 N N . ALA A 1 97 ? 15.455 2.234 1.847 1.00 98.25 97 ALA A N 1
ATOM 745 C CA . ALA A 1 97 ? 15.013 3.336 2.700 1.00 98.25 97 ALA A CA 1
ATOM 746 C C . ALA A 1 97 ? 13.616 3.854 2.317 1.00 98.25 97 ALA A C 1
ATOM 748 O O . ALA A 1 97 ? 12.817 4.203 3.188 1.00 98.25 97 ALA A O 1
ATOM 749 N N . TYR A 1 98 ? 13.275 3.855 1.026 1.00 98.19 98 TYR A N 1
ATOM 750 C CA . TYR A 1 98 ? 11.947 4.266 0.572 1.00 98.19 98 TYR A CA 1
ATOM 751 C C . TYR A 1 98 ? 10.856 3.299 1.040 1.00 98.19 98 TYR A C 1
ATOM 753 O O . TYR A 1 98 ? 9.820 3.708 1.563 1.00 98.19 98 TYR A O 1
ATOM 761 N N . THR A 1 99 ? 11.113 1.997 0.928 1.00 98.25 99 THR A N 1
ATOM 762 C CA . THR A 1 99 ? 10.179 0.972 1.410 1.00 98.25 99 THR A CA 1
ATOM 763 C C . THR A 1 99 ? 10.061 0.953 2.939 1.00 98.25 99 THR A C 1
ATOM 765 O O . THR A 1 99 ? 9.010 0.565 3.447 1.00 98.25 99 THR A O 1
ATOM 768 N N . ASP A 1 100 ? 11.073 1.424 3.684 1.00 98.44 100 ASP A N 1
ATOM 769 C CA . ASP A 1 100 ? 10.941 1.684 5.128 1.00 98.44 100 ASP A CA 1
ATOM 770 C C . ASP A 1 100 ? 9.984 2.842 5.410 1.00 98.44 100 ASP A C 1
ATOM 772 O O . ASP A 1 100 ? 9.122 2.717 6.280 1.00 98.44 100 ASP A O 1
ATOM 776 N N . LEU A 1 101 ? 10.088 3.948 4.664 1.00 97.94 101 LEU A N 1
ATOM 777 C CA . LEU A 1 101 ? 9.154 5.073 4.774 1.00 97.94 101 LEU A CA 1
ATOM 778 C C . LEU A 1 101 ? 7.714 4.610 4.530 1.00 97.94 101 LEU A C 1
ATOM 780 O O . LEU A 1 101 ? 6.836 4.892 5.347 1.00 97.94 101 LEU A O 1
ATOM 784 N N . MET A 1 102 ? 7.483 3.851 3.455 1.00 97.56 102 MET A N 1
ATOM 785 C CA . MET A 1 102 ? 6.161 3.307 3.132 1.00 97.56 102 MET A CA 1
ATOM 786 C C . MET A 1 102 ? 5.636 2.382 4.240 1.00 97.56 102 MET A C 1
ATOM 788 O O . MET A 1 102 ? 4.505 2.545 4.691 1.00 97.56 102 MET A O 1
ATOM 792 N N . ALA A 1 103 ? 6.446 1.425 4.711 1.00 98.25 103 ALA A N 1
ATOM 793 C CA . ALA A 1 103 ? 6.023 0.459 5.729 1.00 98.25 103 ALA A CA 1
ATOM 794 C C . ALA A 1 103 ? 5.784 1.114 7.101 1.00 98.25 103 ALA A C 1
ATOM 796 O O . ALA A 1 103 ? 4.869 0.721 7.824 1.00 98.25 103 ALA A O 1
ATOM 797 N N . ASN A 1 104 ? 6.574 2.131 7.461 1.00 98.12 104 ASN A N 1
ATOM 798 C CA . ASN A 1 104 ? 6.342 2.927 8.665 1.00 98.12 104 ASN A CA 1
ATOM 799 C C . ASN A 1 104 ? 5.034 3.719 8.560 1.00 98.12 104 ASN A C 1
ATOM 801 O O . ASN A 1 104 ? 4.243 3.685 9.495 1.00 98.12 104 ASN A O 1
ATOM 805 N N . SER A 1 105 ? 4.777 4.365 7.420 1.00 96.69 105 SER A N 1
ATOM 806 C CA . SER A 1 105 ? 3.525 5.091 7.175 1.00 96.69 105 SER A CA 1
ATOM 807 C C . SER A 1 105 ? 2.306 4.162 7.238 1.00 96.69 105 SER A C 1
ATOM 809 O O . SER A 1 105 ? 1.330 4.468 7.922 1.00 96.69 105 SER A O 1
ATOM 811 N N . ALA A 1 106 ? 2.394 2.971 6.634 1.00 96.25 106 ALA A N 1
ATOM 812 C CA . ALA A 1 106 ? 1.359 1.944 6.739 1.00 96.25 106 ALA A CA 1
ATOM 813 C C . ALA A 1 106 ? 1.101 1.526 8.194 1.00 96.25 106 ALA A C 1
ATOM 815 O O . ALA A 1 106 ? -0.048 1.461 8.627 1.00 96.25 106 ALA A O 1
ATOM 816 N N . SER A 1 107 ? 2.167 1.287 8.963 1.00 97.25 107 SER A N 1
ATOM 817 C CA . SER A 1 107 ? 2.073 0.931 10.381 1.00 97.25 107 SER A CA 1
ATOM 818 C C . SER A 1 107 ? 1.388 2.025 11.203 1.00 97.25 107 SER A C 1
ATOM 820 O O . SER A 1 107 ? 0.494 1.716 11.988 1.00 97.25 107 SER A O 1
ATOM 822 N N . SER A 1 108 ? 1.778 3.290 11.016 1.00 96.69 108 SER A N 1
ATOM 823 C CA . SER A 1 108 ? 1.164 4.428 11.710 1.00 96.69 108 SER A CA 1
ATOM 824 C C . SER A 1 108 ? -0.313 4.563 11.355 1.00 96.69 108 SER A C 1
ATOM 826 O O . SER A 1 108 ? -1.150 4.691 12.241 1.00 96.69 108 SER A O 1
ATOM 828 N N . PHE A 1 109 ? -0.657 4.442 10.073 1.00 94.88 109 PHE A N 1
ATOM 829 C CA . PHE A 1 109 ? -2.042 4.527 9.620 1.00 94.88 109 PHE A CA 1
ATOM 830 C C . PHE A 1 109 ? -2.933 3.438 10.238 1.00 94.88 109 PHE A C 1
ATOM 832 O O . PHE A 1 109 ? -4.047 3.712 10.685 1.00 94.88 109 PHE A O 1
ATOM 839 N N . VAL A 1 110 ? -2.440 2.198 10.303 1.00 95.56 110 VAL A N 1
ATOM 840 C CA . VAL A 1 110 ? -3.149 1.084 10.954 1.00 95.56 110 VAL A CA 1
ATOM 841 C C . VAL A 1 110 ? -3.341 1.347 12.447 1.00 95.56 110 VAL A C 1
ATOM 843 O O . VAL A 1 110 ? -4.413 1.061 12.984 1.00 95.56 110 VAL A O 1
ATOM 846 N N . GLN A 1 111 ? -2.334 1.915 13.112 1.00 96.94 111 GLN A N 1
ATOM 847 C CA . GLN A 1 111 ? -2.440 2.297 14.515 1.00 96.94 111 GLN A CA 1
ATOM 848 C C . GLN A 1 111 ? -3.496 3.393 14.727 1.00 96.94 111 GLN A C 1
ATOM 850 O O . GLN A 1 111 ? -4.324 3.261 15.623 1.00 96.94 111 GLN A O 1
ATOM 855 N N . GLU A 1 112 ? -3.546 4.416 13.872 1.00 95.69 112 GLU A N 1
ATOM 856 C CA . GLU A 1 112 ? -4.566 5.470 13.953 1.00 95.69 112 GLU A CA 1
ATOM 857 C C . GLU A 1 112 ? -5.985 4.918 13.739 1.00 95.69 112 GLU A C 1
ATOM 859 O O . GLU A 1 112 ? -6.910 5.259 14.477 1.00 95.69 112 GLU A O 1
ATOM 864 N N . LEU A 1 113 ? -6.176 3.998 12.784 1.00 94.00 113 LEU A N 1
ATOM 865 C CA . LEU A 1 113 ? -7.458 3.299 12.625 1.00 94.00 113 LEU A CA 1
ATOM 866 C C . LEU A 1 113 ? -7.841 2.523 13.891 1.00 94.00 113 LEU A C 1
ATOM 868 O O . LEU A 1 113 ? -9.002 2.545 14.312 1.00 94.00 113 LEU A O 1
ATOM 872 N N . TYR A 1 114 ? -6.874 1.842 14.506 1.00 96.19 114 TYR A N 1
ATOM 873 C CA . TYR A 1 114 ? -7.084 1.119 15.755 1.00 96.19 114 TYR A CA 1
ATOM 874 C C . TYR A 1 114 ? -7.473 2.062 16.906 1.00 96.19 114 TYR A C 1
ATOM 876 O O . TYR A 1 114 ? -8.421 1.778 17.645 1.00 96.19 114 TYR A O 1
ATOM 884 N N . GLU A 1 115 ? -6.818 3.215 17.033 1.00 96.44 115 GLU A N 1
ATOM 885 C CA . GLU A 1 115 ? -7.154 4.250 18.021 1.00 96.44 115 GLU A CA 1
ATOM 886 C C . GLU A 1 115 ? -8.575 4.804 17.818 1.00 96.44 115 GLU A C 1
ATOM 888 O O . GLU A 1 115 ? -9.267 5.114 18.787 1.00 96.44 115 GLU A O 1
ATOM 893 N N . LEU A 1 116 ? -9.065 4.819 16.575 1.00 94.12 116 LEU A N 1
ATOM 894 C CA . LEU A 1 116 ? -10.437 5.200 16.222 1.00 94.12 116 LEU A CA 1
ATOM 895 C C . LEU A 1 116 ? -11.482 4.089 16.430 1.00 94.12 116 LEU A C 1
ATOM 897 O O . LEU A 1 116 ? -12.659 4.294 16.139 1.00 94.12 116 LEU A O 1
ATOM 901 N N . GLY A 1 117 ? -11.090 2.926 16.956 1.00 93.31 117 GLY A N 1
ATOM 902 C CA . GLY A 1 117 ? -12.006 1.837 17.315 1.00 93.31 117 GLY A CA 1
ATOM 903 C C . GLY A 1 117 ? -12.062 0.681 16.317 1.00 93.31 117 GLY A C 1
ATOM 904 O O . GLY A 1 117 ? -12.790 -0.283 16.556 1.00 93.31 117 GLY A O 1
ATOM 905 N N . ALA A 1 118 ? -11.286 0.721 15.229 1.00 92.81 118 ALA A N 1
ATOM 906 C CA . ALA A 1 118 ? -11.157 -0.427 14.339 1.00 92.81 118 ALA A CA 1
ATOM 907 C C . ALA A 1 118 ? -10.438 -1.580 15.055 1.00 92.81 118 ALA A C 1
ATOM 909 O O . ALA A 1 118 ? -9.432 -1.385 15.743 1.00 92.81 118 ALA A O 1
ATOM 910 N N . ARG A 1 119 ? -10.949 -2.805 14.909 1.00 95.12 119 ARG A N 1
ATOM 911 C CA . ARG A 1 119 ? -10.327 -4.001 15.509 1.00 95.12 119 ARG A CA 1
ATOM 912 C C . ARG A 1 119 ? -9.976 -5.085 14.505 1.00 95.12 119 ARG A C 1
ATOM 914 O O . ARG A 1 119 ? -9.138 -5.917 14.818 1.00 95.12 119 ARG A O 1
ATOM 921 N N . ARG A 1 120 ? -10.566 -5.079 13.309 1.00 93.56 120 ARG A N 1
ATOM 922 C CA . ARG A 1 120 ? -10.283 -6.050 12.243 1.00 93.56 120 ARG A CA 1
ATOM 923 C C . ARG A 1 120 ? -9.808 -5.290 11.014 1.00 93.56 120 ARG A C 1
ATOM 925 O O . ARG A 1 120 ? -10.618 -4.645 10.353 1.00 93.56 120 ARG A O 1
ATOM 932 N N . ILE A 1 121 ? -8.508 -5.317 10.744 1.00 93.81 121 ILE A N 1
ATOM 933 C CA . ILE A 1 121 ? -7.887 -4.526 9.677 1.00 93.81 121 ILE A CA 1
ATOM 934 C C . ILE A 1 121 ? -7.097 -5.458 8.759 1.00 93.81 121 ILE A C 1
ATOM 936 O O . ILE A 1 121 ? -6.146 -6.103 9.188 1.00 93.81 121 ILE A O 1
ATOM 940 N N . GLY A 1 122 ? -7.485 -5.524 7.492 1.00 93.94 122 GLY A N 1
ATOM 941 C CA . GLY A 1 122 ? -6.712 -6.173 6.440 1.00 93.94 122 GLY A CA 1
ATOM 942 C C . GLY A 1 122 ? -5.921 -5.139 5.650 1.00 93.94 122 GLY A C 1
ATOM 943 O O . GLY A 1 122 ? -6.481 -4.121 5.247 1.00 93.94 122 GLY A O 1
ATOM 944 N N . VAL A 1 123 ? -4.637 -5.383 5.408 1.00 94.75 123 VAL A N 1
ATOM 945 C CA . VAL A 1 123 ? -3.786 -4.497 4.602 1.00 94.75 123 VAL A CA 1
ATOM 946 C C . VAL A 1 123 ? -3.235 -5.272 3.419 1.00 94.75 123 VAL A C 1
ATOM 948 O O . VAL A 1 123 ? -2.561 -6.288 3.591 1.00 94.75 123 VAL A O 1
ATOM 951 N N . PHE A 1 124 ? -3.531 -4.790 2.219 1.00 93.56 124 PHE A N 1
ATOM 952 C CA . PHE A 1 124 ? -3.065 -5.395 0.982 1.00 93.56 124 PHE A CA 1
ATOM 953 C C . PHE A 1 124 ? -1.575 -5.166 0.751 1.00 93.56 124 PHE A C 1
ATOM 955 O O . PHE A 1 124 ? -1.044 -4.078 0.975 1.00 93.56 124 PHE A O 1
ATOM 962 N N . SER A 1 125 ? -0.915 -6.215 0.268 1.00 95.94 125 SER A N 1
ATOM 963 C CA . SER A 1 125 ? 0.433 -6.135 -0.272 1.00 95.94 125 SER A CA 1
ATOM 964 C C . SER A 1 125 ? 0.465 -5.258 -1.528 1.00 95.94 125 SER A C 1
ATOM 966 O O . SER A 1 125 ? -0.542 -5.092 -2.217 1.00 95.94 125 SER A O 1
ATOM 968 N N . ALA A 1 126 ? 1.641 -4.760 -1.895 1.00 96.12 126 ALA A N 1
ATOM 969 C CA . ALA A 1 126 ? 1.875 -4.270 -3.244 1.00 96.12 126 ALA A CA 1
ATOM 970 C C . ALA A 1 126 ? 1.699 -5.415 -4.258 1.00 96.12 126 ALA A C 1
ATOM 972 O O . ALA A 1 126 ? 2.175 -6.529 -4.000 1.00 96.12 126 ALA A O 1
ATOM 973 N N . PRO A 1 127 ? 1.033 -5.173 -5.401 1.00 94.19 127 PRO A N 1
ATOM 974 C CA . PRO A 1 127 ? 0.948 -6.130 -6.503 1.00 94.19 127 PRO A CA 1
ATOM 975 C C . PRO A 1 127 ? 2.290 -6.214 -7.262 1.00 94.19 127 PRO A C 1
ATOM 977 O O . PRO A 1 127 ? 3.226 -5.477 -6.940 1.00 94.19 127 PRO A O 1
ATOM 980 N N . PRO A 1 128 ? 2.425 -7.073 -8.291 1.00 95.06 128 PRO A N 1
ATOM 981 C CA . PRO A 1 128 ? 3.557 -7.023 -9.220 1.00 95.06 128 PRO A CA 1
ATOM 982 C C . PRO A 1 128 ? 3.518 -5.744 -10.079 1.00 95.06 128 PRO A C 1
ATOM 984 O O . PRO A 1 128 ? 3.099 -5.754 -11.236 1.00 95.06 128 PRO A O 1
ATOM 987 N N . VAL A 1 129 ? 3.937 -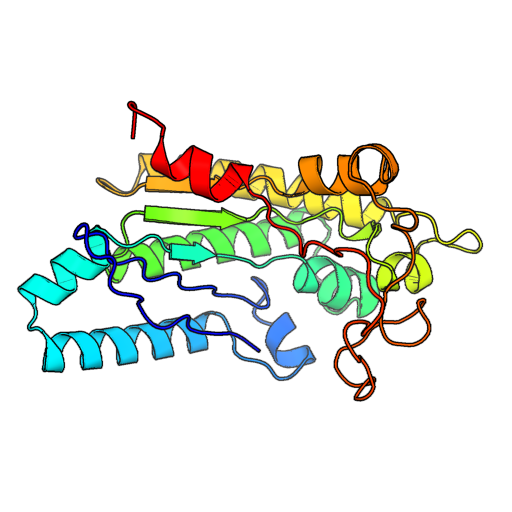4.618 -9.490 1.00 93.50 129 VAL A N 1
ATOM 988 C CA . VAL A 1 129 ? 3.864 -3.271 -10.086 1.00 93.50 129 VAL A CA 1
ATOM 989 C C . VAL A 1 129 ? 4.658 -3.171 -11.392 1.00 93.50 129 VAL A C 1
ATOM 991 O O . VAL A 1 129 ? 4.262 -2.448 -12.292 1.00 93.50 129 VAL A O 1
ATOM 994 N N . GLY A 1 130 ? 5.742 -3.924 -11.567 1.00 93.25 130 GLY A N 1
ATOM 995 C CA . GLY A 1 130 ? 6.481 -3.930 -12.834 1.00 93.25 130 GLY A CA 1
ATOM 996 C C . GLY A 1 130 ? 5.680 -4.494 -14.010 1.00 93.25 130 GLY A C 1
ATOM 997 O O . GLY A 1 130 ? 6.027 -4.244 -15.161 1.00 93.25 130 GLY A O 1
ATOM 998 N N . CYS A 1 131 ? 4.612 -5.245 -13.737 1.00 91.88 131 CYS A N 1
ATOM 999 C CA . CYS A 1 131 ? 3.826 -5.940 -14.747 1.00 91.88 131 CYS A CA 1
ATOM 1000 C C . CYS A 1 131 ? 2.551 -5.202 -15.183 1.00 91.88 131 CYS A C 1
ATOM 1002 O O . CYS A 1 131 ? 1.879 -5.700 -16.090 1.00 91.88 131 CYS A O 1
ATOM 1004 N N . VAL A 1 132 ? 2.198 -4.056 -14.580 1.00 85.81 132 VAL A N 1
ATOM 1005 C CA . VAL A 1 132 ? 1.053 -3.259 -15.067 1.00 85.81 132 VAL A CA 1
ATOM 1006 C C . VAL A 1 132 ? 1.354 -2.707 -16.468 1.00 85.81 132 VAL A C 1
ATOM 1008 O O . VAL A 1 132 ? 2.509 -2.362 -16.739 1.00 85.81 132 VAL A O 1
ATOM 1011 N N . PRO A 1 133 ? 0.354 -2.586 -17.365 1.00 83.19 133 PRO A N 1
ATOM 1012 C CA . PRO A 1 133 ? 0.597 -2.226 -18.765 1.00 83.19 133 PRO A CA 1
ATOM 1013 C C . PRO A 1 133 ? 1.357 -0.908 -18.958 1.00 83.19 133 PRO A C 1
ATOM 1015 O O . PRO A 1 133 ? 2.235 -0.839 -19.821 1.00 83.19 133 PRO A O 1
ATOM 1018 N N . SER A 1 134 ? 1.093 0.106 -18.123 1.00 83.38 134 SER A N 1
ATOM 1019 C CA . SER A 1 134 ? 1.824 1.380 -18.148 1.00 83.38 134 SER A CA 1
ATOM 1020 C C . SER A 1 134 ? 3.311 1.203 -17.832 1.00 83.38 134 SER A C 1
ATOM 1022 O O . SER A 1 134 ? 4.164 1.736 -18.538 1.00 83.38 134 SER A O 1
ATOM 1024 N N . GLN A 1 135 ? 3.643 0.393 -16.825 1.00 87.88 135 GLN A N 1
ATOM 1025 C CA . GLN A 1 135 ? 5.027 0.154 -16.413 1.00 87.88 135 GLN A CA 1
ATOM 1026 C C . GLN A 1 135 ? 5.778 -0.736 -17.404 1.00 87.88 135 GLN A C 1
ATOM 1028 O O . GLN A 1 135 ? 6.950 -0.488 -17.677 1.00 87.88 135 GLN A O 1
ATOM 1033 N N . ARG A 1 136 ? 5.095 -1.690 -18.043 1.00 89.25 136 ARG A N 1
ATOM 1034 C CA . ARG A 1 136 ? 5.643 -2.437 -19.186 1.00 89.25 136 ARG A CA 1
ATOM 1035 C C . ARG A 1 136 ? 6.032 -1.514 -20.337 1.00 89.25 136 ARG A C 1
ATOM 1037 O O . ARG A 1 136 ? 7.081 -1.687 -20.944 1.00 89.25 136 ARG A O 1
ATOM 1044 N N . THR A 1 137 ? 5.208 -0.514 -20.632 1.00 87.56 137 THR A N 1
ATOM 1045 C CA . THR A 1 137 ? 5.487 0.452 -21.704 1.00 87.56 137 THR A CA 1
ATOM 1046 C C . THR A 1 137 ? 6.606 1.427 -21.338 1.00 87.56 137 THR A C 1
ATOM 1048 O O . THR A 1 137 ? 7.424 1.751 -22.192 1.00 87.56 137 THR A O 1
ATOM 1051 N N . LEU A 1 138 ? 6.664 1.892 -20.088 1.00 88.81 138 LEU A N 1
ATOM 1052 C CA . LEU A 1 138 ? 7.650 2.8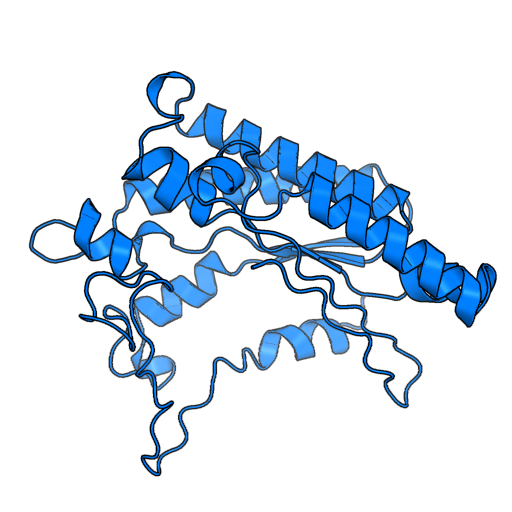89 -19.653 1.00 88.81 138 LEU A CA 1
ATOM 1053 C C . LEU A 1 138 ? 9.015 2.284 -19.294 1.00 88.81 138 LEU A C 1
ATOM 1055 O O . LEU A 1 138 ? 10.038 2.940 -19.479 1.00 88.81 138 LEU A O 1
ATOM 1059 N N . ALA A 1 139 ? 9.038 1.058 -18.770 1.00 91.69 139 ALA A N 1
ATOM 1060 C CA . ALA A 1 139 ? 10.227 0.447 -18.173 1.00 91.69 139 ALA A CA 1
ATOM 1061 C C . ALA A 1 139 ? 10.493 -1.004 -18.620 1.00 91.69 139 ALA A C 1
ATOM 1063 O O . ALA A 1 139 ? 11.532 -1.556 -18.268 1.00 91.69 139 ALA A O 1
ATOM 1064 N N . GLY A 1 140 ? 9.607 -1.618 -19.413 1.00 90.75 140 GLY A N 1
ATOM 1065 C CA . GLY A 1 140 ? 9.729 -3.005 -19.887 1.00 90.75 140 GLY A CA 1
ATOM 1066 C C . GLY A 1 140 ? 10.552 -3.199 -21.166 1.00 90.75 140 GLY A C 1
ATOM 1067 O O . GLY A 1 140 ? 10.573 -4.296 -21.721 1.00 90.75 140 GLY A O 1
ATOM 1068 N N . GLY A 1 141 ? 11.202 -2.145 -21.669 1.00 91.56 141 GLY A N 1
ATOM 1069 C CA . GLY A 1 141 ? 11.986 -2.192 -22.907 1.00 91.56 141 GLY A CA 1
ATOM 1070 C C . GLY A 1 141 ? 11.138 -2.400 -24.170 1.00 91.56 141 GLY A C 1
ATOM 1071 O O . GLY A 1 141 ? 9.920 -2.224 -24.160 1.00 91.56 141 GLY A O 1
ATOM 1072 N N . ALA A 1 142 ? 11.792 -2.767 -25.278 1.00 89.75 142 ALA A N 1
ATOM 1073 C CA . ALA A 1 142 ? 11.131 -2.946 -26.577 1.00 89.75 142 ALA A CA 1
ATOM 1074 C C . ALA A 1 142 ? 10.067 -4.059 -26.561 1.00 89.75 142 ALA A C 1
ATOM 1076 O O . ALA A 1 142 ? 9.017 -3.917 -27.184 1.00 89.75 142 ALA A O 1
ATOM 1077 N N . GLU A 1 143 ? 10.316 -5.118 -25.789 1.00 91.06 143 GLU A N 1
ATOM 1078 C CA . GLU A 1 143 ? 9.427 -6.278 -25.657 1.00 91.06 143 GLU A CA 1
ATOM 1079 C C . GLU A 1 143 ? 8.304 -6.070 -24.625 1.00 91.06 143 GLU A C 1
ATOM 1081 O O . GLU A 1 143 ? 7.433 -6.927 -24.477 1.00 91.06 143 GLU A O 1
ATOM 1086 N N . ARG A 1 144 ? 8.281 -4.926 -23.919 1.00 90.31 144 ARG A N 1
ATOM 1087 C CA . ARG A 1 144 ? 7.271 -4.596 -22.893 1.00 90.31 144 ARG A CA 1
ATOM 1088 C C . ARG A 1 144 ? 7.151 -5.677 -21.809 1.00 90.31 144 ARG A C 1
ATOM 1090 O O . ARG A 1 144 ? 6.053 -6.034 -21.360 1.00 90.31 144 ARG A O 1
ATOM 1097 N N . GLU A 1 145 ? 8.290 -6.206 -21.379 1.00 93.62 145 GLU A N 1
ATOM 1098 C CA . GLU A 1 145 ? 8.368 -7.173 -20.286 1.00 93.62 145 GLU A CA 1
ATOM 1099 C C . GLU A 1 145 ? 8.012 -6.526 -18.939 1.00 93.62 145 GLU A C 1
ATOM 1101 O O . GLU A 1 145 ? 7.863 -5.307 -18.825 1.00 93.62 145 GLU A O 1
ATOM 1106 N N . CYS A 1 146 ? 7.839 -7.344 -17.898 1.00 94.19 146 CYS A N 1
ATOM 1107 C CA . CYS A 1 146 ? 7.703 -6.798 -16.554 1.00 94.19 146 CYS A CA 1
ATOM 1108 C C . CYS A 1 146 ? 8.998 -6.084 -16.143 1.00 94.19 146 CYS A C 1
ATOM 1110 O O . CYS A 1 146 ? 10.092 -6.624 -16.292 1.00 94.19 146 CYS A O 1
ATOM 1112 N N . ALA A 1 147 ? 8.875 -4.890 -15.570 1.00 96.44 147 ALA A N 1
ATOM 1113 C CA . ALA A 1 147 ? 10.020 -4.169 -15.033 1.00 96.44 147 ALA A CA 1
ATOM 1114 C C . ALA A 1 147 ? 10.437 -4.756 -13.670 1.00 96.44 147 ALA A C 1
ATOM 1116 O O . ALA A 1 147 ? 9.844 -4.454 -12.629 1.00 96.44 147 ALA A O 1
ATOM 1117 N N . GLU A 1 148 ? 11.452 -5.623 -13.663 1.00 96.69 148 GLU A N 1
ATOM 1118 C CA . GLU A 1 148 ? 11.830 -6.392 -12.467 1.00 96.69 148 GLU A CA 1
ATOM 1119 C C . GLU A 1 148 ? 12.304 -5.530 -11.292 1.00 96.69 148 GLU A C 1
ATOM 1121 O O . GLU A 1 148 ? 12.020 -5.843 -10.140 1.00 96.69 148 GLU A O 1
ATOM 1126 N N . ASN A 1 149 ? 12.934 -4.384 -11.545 1.00 96.12 149 ASN A N 1
ATOM 1127 C CA . ASN A 1 149 ? 13.310 -3.436 -10.491 1.00 96.12 149 ASN A CA 1
ATOM 1128 C C . ASN A 1 149 ? 12.100 -2.915 -9.686 1.00 96.12 149 ASN A C 1
ATOM 1130 O O . ASN A 1 149 ? 12.210 -2.734 -8.471 1.00 96.12 149 ASN A O 1
ATOM 1134 N N . LEU A 1 150 ? 10.945 -2.708 -10.330 1.00 96.88 150 LEU A N 1
ATOM 1135 C CA . LEU A 1 150 ? 9.699 -2.324 -9.654 1.00 96.88 150 LEU A CA 1
ATOM 1136 C C . LEU A 1 150 ? 9.129 -3.500 -8.851 1.00 96.88 150 LEU A C 1
ATOM 1138 O O . LEU A 1 150 ? 8.664 -3.317 -7.725 1.00 96.88 150 LEU A O 1
ATOM 1142 N N . ASN A 1 151 ? 9.187 -4.710 -9.414 1.00 97.81 151 ASN A N 1
ATOM 1143 C CA . ASN A 1 151 ? 8.743 -5.933 -8.744 1.00 97.81 151 ASN A CA 1
ATOM 1144 C C . ASN A 1 151 ? 9.579 -6.238 -7.494 1.00 97.81 151 ASN A C 1
ATOM 1146 O O . ASN A 1 151 ? 9.016 -6.604 -6.464 1.00 97.81 151 ASN A O 1
ATOM 1150 N N . GLU A 1 152 ? 10.896 -6.044 -7.547 1.00 97.94 152 GLU A N 1
ATOM 1151 C CA . GLU A 1 152 ? 11.777 -6.206 -6.388 1.00 97.94 152 GLU A CA 1
ATOM 1152 C C . GLU A 1 152 ? 11.473 -5.176 -5.296 1.00 97.94 152 GLU A C 1
ATOM 1154 O O . GLU A 1 152 ? 11.350 -5.540 -4.126 1.00 97.94 152 GLU A O 1
ATOM 1159 N N . ALA A 1 153 ? 11.242 -3.908 -5.652 1.00 98.19 153 ALA A N 1
ATOM 1160 C CA . ALA A 1 153 ? 10.807 -2.902 -4.681 1.00 98.19 153 ALA A CA 1
ATOM 1161 C C . ALA A 1 153 ? 9.482 -3.289 -3.998 1.00 98.19 153 ALA A C 1
ATOM 1163 O O . ALA A 1 153 ? 9.362 -3.173 -2.775 1.00 98.19 153 ALA A O 1
ATOM 1164 N N . ALA A 1 154 ? 8.516 -3.814 -4.761 1.00 98.19 154 ALA A N 1
ATOM 1165 C CA . ALA A 1 154 ? 7.255 -4.319 -4.223 1.00 98.19 154 ALA A CA 1
ATOM 1166 C C . ALA A 1 154 ? 7.471 -5.491 -3.250 1.00 98.19 154 ALA A C 1
ATOM 1168 O O . ALA A 1 154 ? 6.917 -5.479 -2.153 1.00 98.19 154 ALA A O 1
ATOM 1169 N N . LYS A 1 155 ? 8.327 -6.466 -3.587 1.00 98.50 155 LYS A N 1
ATOM 1170 C CA . LYS A 1 155 ? 8.663 -7.594 -2.694 1.00 98.50 155 LYS A CA 1
ATOM 1171 C C . LYS A 1 155 ? 9.326 -7.127 -1.395 1.00 98.50 155 LYS A C 1
ATOM 1173 O O . LYS A 1 155 ? 8.961 -7.603 -0.317 1.00 98.50 155 LYS A O 1
ATOM 1178 N N . VAL A 1 156 ? 10.267 -6.182 -1.476 1.00 98.56 156 VAL A N 1
ATOM 1179 C CA . VAL A 1 156 ? 10.939 -5.616 -0.293 1.00 98.56 156 VAL A CA 1
ATOM 1180 C C . VAL A 1 156 ? 9.931 -4.900 0.606 1.00 98.56 156 VAL A C 1
ATOM 1182 O O . VAL A 1 156 ? 9.910 -5.149 1.813 1.00 98.56 156 VAL A O 1
ATOM 1185 N N . PHE A 1 157 ? 9.060 -4.064 0.033 1.00 98.62 157 PHE A N 1
ATOM 1186 C CA . PHE A 1 157 ? 7.973 -3.423 0.774 1.00 98.62 157 PHE A CA 1
ATOM 1187 C C . PHE A 1 157 ? 7.048 -4.453 1.434 1.00 98.62 157 PHE A C 1
ATOM 1189 O O . PHE A 1 157 ? 6.798 -4.363 2.633 1.00 98.62 157 PHE A O 1
ATOM 1196 N N . ASN A 1 158 ? 6.605 -5.468 0.691 1.00 98.62 158 ASN A N 1
ATOM 1197 C CA . ASN A 1 158 ? 5.704 -6.514 1.178 1.00 98.62 158 ASN A CA 1
ATOM 1198 C C . ASN A 1 158 ? 6.283 -7.270 2.378 1.00 98.62 158 ASN A C 1
ATOM 1200 O O . ASN A 1 158 ? 5.594 -7.473 3.379 1.00 98.62 158 ASN A O 1
ATOM 1204 N N . SER A 1 159 ? 7.574 -7.617 2.325 1.00 98.62 159 SER A N 1
ATOM 1205 C CA . SER A 1 159 ? 8.266 -8.256 3.449 1.00 98.62 159 SER A CA 1
ATOM 1206 C C . SER A 1 159 ? 8.285 -7.370 4.699 1.00 98.62 159 SER A C 1
ATOM 1208 O O . SER A 1 159 ? 8.075 -7.852 5.814 1.00 98.62 159 SER A O 1
ATOM 1210 N N . LYS A 1 160 ? 8.522 -6.064 4.529 1.00 98.62 160 LYS A N 1
ATOM 1211 C CA . LYS A 1 160 ? 8.529 -5.093 5.633 1.00 98.62 160 LYS A CA 1
ATOM 1212 C C . LYS A 1 160 ? 7.131 -4.871 6.198 1.00 98.62 160 LYS A C 1
ATOM 1214 O O . LYS A 1 160 ? 6.977 -4.842 7.417 1.00 98.62 160 LYS A O 1
ATOM 1219 N N . LEU A 1 161 ? 6.124 -4.764 5.333 1.00 98.62 161 LEU A N 1
ATOM 1220 C CA . LEU A 1 161 ? 4.728 -4.597 5.718 1.00 98.62 161 LEU A CA 1
ATOM 1221 C C . LEU A 1 161 ? 4.247 -5.767 6.581 1.00 98.62 161 LEU A C 1
ATOM 1223 O O . LEU A 1 161 ? 3.724 -5.525 7.664 1.00 98.62 161 LEU A O 1
ATOM 1227 N N . SER A 1 162 ? 4.489 -7.013 6.156 1.00 98.44 162 SER A N 1
ATOM 1228 C CA . SER A 1 162 ? 4.132 -8.203 6.945 1.00 98.44 162 SER A CA 1
ATOM 1229 C C . SER A 1 162 ? 4.708 -8.121 8.360 1.00 98.44 162 SER A C 1
ATOM 1231 O O . SER A 1 162 ? 3.966 -8.201 9.333 1.00 98.44 162 SER A O 1
ATOM 1233 N N . LYS A 1 163 ? 6.011 -7.829 8.488 1.00 98.44 163 LYS A N 1
ATOM 1234 C CA . LYS A 1 163 ? 6.680 -7.702 9.795 1.00 98.44 163 LYS A CA 1
ATOM 1235 C C . LYS A 1 163 ? 6.098 -6.583 10.661 1.00 98.44 163 LYS A C 1
ATOM 1237 O O . LYS A 1 163 ? 6.024 -6.724 11.880 1.00 98.44 163 LYS A O 1
ATOM 1242 N N . LYS A 1 164 ? 5.706 -5.454 10.059 1.00 98.31 164 LYS A N 1
ATOM 1243 C CA . LYS A 1 164 ? 5.052 -4.353 10.784 1.00 98.31 164 LYS A CA 1
ATOM 1244 C C . LYS A 1 164 ? 3.688 -4.775 11.321 1.00 98.31 164 LYS A C 1
ATOM 1246 O O . LYS A 1 164 ? 3.397 -4.495 12.479 1.00 98.31 164 LYS A O 1
ATOM 1251 N N . LEU A 1 165 ? 2.890 -5.476 10.521 1.00 98.06 165 LEU A N 1
ATOM 1252 C CA . LEU A 1 165 ? 1.577 -5.968 10.943 1.00 98.06 165 LEU A CA 1
ATOM 1253 C C . LEU A 1 165 ? 1.695 -7.034 12.039 1.00 98.06 165 LEU A C 1
ATOM 1255 O O . LEU A 1 165 ? 0.961 -6.953 13.020 1.00 98.06 165 LEU A O 1
ATOM 1259 N N . ASP A 1 166 ? 2.670 -7.942 11.946 1.00 97.44 166 ASP A N 1
ATOM 1260 C CA . ASP A 1 166 ? 2.961 -8.925 13.002 1.00 97.44 166 ASP A CA 1
ATOM 1261 C C . ASP A 1 166 ? 3.352 -8.235 14.322 1.00 97.44 166 ASP A C 1
ATOM 1263 O O . ASP A 1 166 ? 2.901 -8.606 15.412 1.00 97.44 166 ASP A O 1
ATOM 1267 N N . SER A 1 167 ? 4.162 -7.174 14.229 1.00 97.56 167 SER A N 1
ATOM 1268 C CA . SER A 1 167 ? 4.538 -6.359 15.386 1.00 97.56 167 SER A CA 1
ATOM 1269 C C . SER A 1 167 ? 3.336 -5.642 16.001 1.00 97.56 167 SER A C 1
ATOM 1271 O O . SER A 1 167 ? 3.252 -5.575 17.226 1.00 97.56 167 SER A O 1
ATOM 1273 N N . LEU A 1 168 ? 2.421 -5.112 15.185 1.00 97.50 168 LEU A N 1
ATOM 1274 C CA . LEU A 1 168 ? 1.195 -4.459 15.656 1.00 97.50 168 LEU A CA 1
ATOM 1275 C C . LEU A 1 168 ? 0.237 -5.457 16.311 1.00 97.50 168 LEU A C 1
ATOM 1277 O O . LEU A 1 168 ? -0.327 -5.161 17.359 1.00 97.50 168 LEU A O 1
ATOM 1281 N N . ALA A 1 169 ? 0.096 -6.659 15.747 1.00 95.00 169 ALA A N 1
ATOM 1282 C CA . ALA A 1 169 ? -0.705 -7.732 16.338 1.00 95.00 169 ALA A CA 1
ATOM 1283 C C . ALA A 1 169 ? -0.195 -8.145 17.724 1.00 95.00 169 ALA A C 1
ATOM 1285 O O . ALA A 1 169 ? -0.985 -8.502 18.594 1.00 95.00 169 ALA A O 1
ATOM 1286 N N . SER A 1 170 ? 1.117 -8.046 17.944 1.00 94.62 170 SER A N 1
ATOM 1287 C CA . SER A 1 170 ? 1.737 -8.341 19.237 1.00 94.62 170 SER A CA 1
ATOM 1288 C C . SER A 1 170 ? 1.614 -7.193 20.250 1.00 94.62 170 SER A C 1
ATOM 1290 O O . SER A 1 170 ? 1.648 -7.444 21.453 1.00 94.62 170 SER A O 1
ATOM 1292 N N . SER A 1 171 ? 1.498 -5.939 19.797 1.00 95.75 171 SER A N 1
ATOM 1293 C CA . SER A 1 171 ? 1.507 -4.754 20.670 1.00 95.75 171 SER A CA 1
ATOM 1294 C C . SER A 1 171 ? 0.125 -4.164 20.957 1.00 95.75 171 SER A C 1
ATOM 1296 O O . SER A 1 171 ? -0.042 -3.491 21.975 1.00 95.75 171 SER A O 1
ATOM 1298 N N . LEU A 1 172 ? -0.865 -4.403 20.093 1.00 96.12 172 LEU A N 1
ATOM 1299 C CA . LEU A 1 172 ? -2.198 -3.808 20.190 1.00 96.12 172 LEU A CA 1
ATOM 1300 C C . LEU A 1 172 ? -3.238 -4.867 20.604 1.00 96.12 172 LEU A C 1
ATOM 1302 O O . LEU A 1 172 ? -3.690 -5.658 19.770 1.00 96.12 172 LEU A O 1
ATOM 1306 N N . PRO A 1 173 ? -3.647 -4.902 21.888 1.00 93.25 173 PRO A N 1
ATOM 1307 C CA . PRO A 1 173 ? -4.532 -5.941 22.401 1.00 93.25 173 PRO A CA 1
ATOM 1308 C C . PRO A 1 173 ? -5.910 -5.893 21.737 1.00 93.25 173 PRO A C 1
ATOM 1310 O O . PRO A 1 173 ? -6.464 -4.831 21.485 1.00 93.25 173 PRO A O 1
ATOM 1313 N N . SER A 1 174 ? -6.521 -7.054 21.505 1.00 92.00 174 SER A N 1
ATOM 1314 C CA . SER A 1 174 ? -7.828 -7.175 20.825 1.00 92.00 174 SER A CA 1
ATOM 1315 C C . SER A 1 174 ? -7.857 -6.684 19.367 1.00 92.00 174 SER A C 1
ATOM 1317 O O . SER A 1 174 ? -8.922 -6.696 18.748 1.00 92.00 174 SER A O 1
ATOM 1319 N N . GLY A 1 175 ? -6.721 -6.260 18.805 1.00 94.88 175 GLY A N 1
ATOM 1320 C CA . GLY A 1 175 ? -6.568 -5.961 17.387 1.00 94.88 175 GLY A CA 1
ATOM 1321 C C . GLY A 1 175 ? -6.249 -7.221 16.583 1.00 94.88 175 GLY A C 1
ATOM 1322 O O . GLY A 1 175 ? -5.457 -8.062 17.000 1.00 94.88 175 GLY A O 1
ATOM 1323 N N . ARG A 1 176 ? -6.866 -7.352 15.411 1.00 95.69 176 ARG A N 1
ATOM 1324 C CA . ARG A 1 176 ? -6.551 -8.355 14.394 1.00 95.69 176 ARG A CA 1
ATOM 1325 C C . ARG A 1 176 ? -6.105 -7.626 13.138 1.00 95.69 176 ARG A C 1
ATOM 1327 O O . ARG A 1 176 ? -6.919 -6.974 12.480 1.00 95.69 176 ARG A O 1
ATOM 1334 N N . PHE A 1 177 ? -4.822 -7.743 12.823 1.00 96.06 177 PHE A N 1
ATOM 1335 C CA . PHE A 1 177 ? -4.207 -7.127 11.653 1.00 96.06 177 PHE A CA 1
ATOM 1336 C C . PHE A 1 177 ? -3.751 -8.235 10.718 1.00 96.06 177 PHE A C 1
ATOM 1338 O O . PHE A 1 177 ? -2.997 -9.113 11.127 1.00 96.06 177 PHE A O 1
ATOM 1345 N N . VAL A 1 178 ? -4.245 -8.223 9.485 1.00 94.25 178 VAL A N 1
ATOM 1346 C CA . VAL A 1 178 ? -4.004 -9.300 8.524 1.00 94.25 178 VAL A CA 1
ATOM 1347 C C . VAL A 1 178 ? -3.266 -8.738 7.321 1.00 94.25 178 VAL A C 1
ATOM 1349 O O . VAL A 1 178 ? -3.733 -7.799 6.675 1.00 94.25 178 VAL A O 1
ATOM 1352 N N . TYR A 1 179 ? -2.117 -9.331 7.010 1.00 96.88 179 TYR A N 1
ATOM 1353 C CA . TYR A 1 179 ? -1.428 -9.119 5.745 1.00 96.88 179 TYR A CA 1
ATOM 1354 C C . TYR A 1 179 ? -2.172 -9.862 4.627 1.00 96.88 179 TYR A C 1
ATOM 1356 O O . TYR A 1 179 ? -2.350 -11.078 4.695 1.00 96.88 179 TYR A O 1
ATOM 1364 N N . LEU A 1 180 ? -2.621 -9.135 3.605 1.00 94.88 180 LEU A N 1
ATOM 1365 C CA . LEU A 1 180 ? -3.381 -9.681 2.482 1.00 94.88 180 LEU A CA 1
ATOM 1366 C C . LEU A 1 180 ? -2.484 -9.748 1.240 1.00 94.88 180 LEU A C 1
ATOM 1368 O O . LEU A 1 180 ? -2.264 -8.743 0.563 1.00 94.88 180 LEU A O 1
ATOM 1372 N N . ASP A 1 181 ? -1.963 -10.938 0.942 1.00 94.81 181 ASP A N 1
ATOM 1373 C CA . ASP A 1 181 ? -1.100 -11.162 -0.221 1.00 94.81 181 ASP A CA 1
ATOM 1374 C C . ASP A 1 181 ? -1.896 -11.149 -1.533 1.00 94.81 181 ASP A C 1
ATOM 1376 O O . ASP A 1 181 ? -2.626 -12.092 -1.850 1.00 94.81 181 ASP A O 1
ATOM 1380 N N . ILE A 1 182 ? -1.717 -10.090 -2.322 1.00 93.62 182 ILE A N 1
ATOM 1381 C CA . ILE A 1 182 ? -2.183 -10.028 -3.714 1.00 93.62 182 ILE A CA 1
ATOM 1382 C C . ILE A 1 182 ? -1.054 -10.155 -4.724 1.00 93.62 182 ILE A C 1
ATOM 1384 O O . ILE A 1 182 ? -1.329 -10.282 -5.916 1.00 93.62 182 ILE A O 1
ATOM 1388 N N . TYR A 1 183 ? 0.202 -10.148 -4.283 1.00 95.19 183 TYR A N 1
ATOM 1389 C CA . TYR A 1 183 ? 1.339 -10.215 -5.187 1.00 95.19 183 TYR A CA 1
ATOM 1390 C C . TYR A 1 183 ? 1.357 -11.553 -5.927 1.00 95.19 183 TYR A C 1
ATOM 1392 O O . TYR A 1 183 ? 1.321 -11.586 -7.158 1.00 95.19 183 TYR A O 1
ATOM 1400 N N . ASN A 1 184 ? 1.362 -12.660 -5.179 1.00 95.19 184 ASN A N 1
ATOM 1401 C CA . ASN A 1 184 ? 1.505 -13.994 -5.760 1.00 95.19 184 ASN A CA 1
ATOM 1402 C C . ASN A 1 184 ? 0.297 -14.414 -6.617 1.00 95.19 184 ASN A C 1
ATOM 1404 O O . ASN A 1 184 ? 0.514 -14.877 -7.739 1.00 95.19 184 ASN A O 1
ATOM 1408 N N . PRO A 1 185 ? -0.967 -14.220 -6.179 1.00 93.00 185 PRO A N 1
ATOM 1409 C CA . PRO A 1 185 ? -2.122 -14.568 -7.007 1.00 93.00 185 PRO A CA 1
ATOM 1410 C C . PRO A 1 185 ? -2.195 -13.770 -8.313 1.00 93.00 185 PRO A C 1
ATOM 1412 O O . PRO A 1 185 ? -2.535 -14.329 -9.356 1.00 93.00 185 PRO A O 1
ATOM 1415 N N . LEU A 1 186 ? -1.869 -12.472 -8.278 1.00 89.25 186 LEU A N 1
ATOM 1416 C CA . LEU A 1 186 ? -1.861 -11.646 -9.487 1.00 89.25 186 LEU A CA 1
ATOM 1417 C C . LEU A 1 186 ? -0.705 -12.016 -10.413 1.00 89.25 186 LEU A C 1
ATOM 1419 O O . LEU A 1 186 ? -0.897 -12.045 -11.626 1.00 89.25 186 LEU A O 1
ATOM 1423 N N . LEU A 1 187 ? 0.468 -12.341 -9.866 1.00 92.69 187 LEU A N 1
ATOM 1424 C CA . LEU A 1 187 ? 1.592 -12.802 -10.673 1.00 92.69 187 LEU A CA 1
ATOM 1425 C C . LEU A 1 187 ? 1.272 -14.129 -11.379 1.00 92.69 187 LEU A C 1
ATOM 1427 O O . LEU A 1 187 ? 1.527 -14.238 -12.577 1.00 92.69 187 LEU A O 1
ATOM 1431 N N . ASP A 1 188 ? 0.651 -15.095 -10.689 1.00 92.56 188 ASP A N 1
ATOM 1432 C CA . ASP A 1 188 ? 0.226 -16.358 -11.315 1.00 92.56 188 ASP A CA 1
ATOM 1433 C C . ASP A 1 188 ? -0.815 -16.119 -12.416 1.00 92.56 188 ASP A C 1
ATOM 1435 O O . ASP A 1 188 ? -0.741 -16.729 -13.479 1.00 92.56 188 ASP A O 1
ATOM 1439 N N . LEU A 1 189 ? -1.752 -15.187 -12.218 1.00 88.31 189 LEU A N 1
ATOM 1440 C CA . LEU A 1 189 ? -2.710 -14.803 -13.258 1.00 88.31 189 LEU A CA 1
ATOM 1441 C C . LEU A 1 189 ? -2.009 -14.206 -14.483 1.00 88.31 189 LEU A C 1
ATOM 1443 O O . LEU A 1 189 ? -2.342 -14.572 -15.609 1.00 88.31 189 LEU A O 1
ATOM 1447 N N . ILE A 1 190 ? -1.040 -13.311 -14.277 1.00 86.94 190 ILE A N 1
ATOM 1448 C CA . ILE A 1 190 ? -0.290 -12.656 -15.358 1.00 86.94 190 ILE A CA 1
ATOM 1449 C C . ILE A 1 190 ? 0.546 -13.673 -16.142 1.00 86.94 190 ILE A C 1
ATOM 1451 O O . ILE A 1 190 ? 0.608 -13.599 -17.367 1.00 86.94 190 ILE A O 1
ATOM 1455 N N . GLN A 1 191 ? 1.172 -14.628 -15.453 1.00 90.44 191 GLN A N 1
ATOM 1456 C CA . GLN A 1 191 ? 2.011 -15.657 -16.074 1.00 90.44 191 GLN A CA 1
ATOM 1457 C C . GLN A 1 191 ? 1.186 -16.782 -16.712 1.00 90.44 191 GLN A C 1
ATOM 1459 O O . GLN A 1 191 ? 1.583 -17.336 -17.736 1.00 90.44 191 GLN A O 1
ATOM 1464 N N . ASN A 1 192 ? 0.018 -17.097 -16.147 1.00 89.62 192 ASN A N 1
ATOM 1465 C CA . ASN A 1 192 ? -0.838 -18.205 -16.565 1.00 89.62 192 ASN A CA 1
ATOM 1466 C C . ASN A 1 192 ? -2.279 -17.753 -16.885 1.00 89.62 192 ASN A C 1
ATOM 1468 O O . ASN A 1 192 ? -3.234 -18.352 -16.385 1.00 89.62 192 ASN A O 1
ATOM 1472 N N . PRO A 1 193 ? -2.505 -16.761 -17.767 1.00 85.50 193 PRO A N 1
ATOM 1473 C CA . PRO A 1 193 ? -3.825 -16.145 -17.942 1.00 85.50 193 PRO A CA 1
ATOM 1474 C C . PRO A 1 193 ? -4.900 -17.138 -18.398 1.00 85.50 193 PRO A C 1
ATOM 1476 O O . PRO A 1 193 ? -6.041 -17.090 -17.933 1.00 85.50 193 PRO A O 1
ATOM 1479 N N . ARG A 1 194 ? -4.521 -18.122 -19.225 1.00 89.19 194 ARG A N 1
ATOM 1480 C CA . ARG A 1 194 ? -5.433 -19.166 -19.720 1.00 89.19 194 ARG A CA 1
ATOM 1481 C C . ARG A 1 194 ? -5.993 -20.054 -18.607 1.00 89.19 194 ARG A C 1
ATOM 1483 O O . ARG A 1 194 ? -7.143 -20.469 -18.710 1.00 89.19 194 ARG A O 1
ATOM 1490 N N . LYS A 1 195 ? -5.228 -20.299 -17.532 1.00 90.12 195 LYS A N 1
ATOM 1491 C CA . LYS A 1 195 ? -5.688 -21.044 -16.340 1.00 90.12 195 LYS A CA 1
ATOM 1492 C C . LYS A 1 195 ? -6.881 -20.351 -15.675 1.00 90.12 195 LYS A C 1
ATOM 1494 O O . LYS A 1 195 ? -7.739 -21.012 -15.101 1.00 90.12 195 LYS A O 1
ATOM 1499 N N . TYR A 1 196 ? -6.945 -19.029 -15.802 1.00 83.31 196 TYR A N 1
ATOM 1500 C CA . TYR A 1 196 ? -7.972 -18.169 -15.221 1.00 83.31 196 TYR A CA 1
ATOM 1501 C C . TYR A 1 196 ? -9.027 -17.706 -16.240 1.00 83.31 196 TYR A C 1
ATOM 1503 O O . TYR A 1 196 ? -9.902 -16.915 -15.900 1.00 83.31 196 TYR A O 1
ATOM 1511 N N . GLY A 1 197 ? -8.975 -18.207 -17.481 1.00 86.56 197 GLY A N 1
ATOM 1512 C CA . GLY A 1 197 ? -9.918 -17.851 -18.547 1.00 86.56 197 GLY A CA 1
ATOM 1513 C C . GLY A 1 197 ? -9.615 -16.530 -19.264 1.00 86.56 197 GLY A C 1
ATOM 1514 O O . GLY A 1 197 ? -10.439 -16.076 -20.057 1.00 86.56 197 GLY A O 1
ATOM 1515 N N . PHE A 1 198 ? -8.448 -15.926 -19.030 1.00 79.50 198 PHE A N 1
ATOM 1516 C CA . PHE A 1 198 ? -7.999 -14.723 -19.731 1.00 79.50 198 PHE A CA 1
ATOM 1517 C C . PHE A 1 198 ? -7.186 -15.083 -20.980 1.00 79.50 198 PHE A C 1
ATOM 1519 O O . PHE A 1 198 ? -6.385 -16.021 -20.982 1.00 79.50 198 PHE A O 1
ATOM 1526 N N . GLN A 1 199 ? -7.387 -14.321 -22.057 1.00 83.00 199 GLN A N 1
ATOM 1527 C CA . GLN A 1 199 ? -6.609 -14.454 -23.297 1.00 83.00 199 GLN A CA 1
ATOM 1528 C C . GLN A 1 199 ? -5.416 -13.493 -23.343 1.00 83.00 199 GLN A C 1
ATOM 1530 O O . GLN A 1 199 ? -4.398 -13.816 -23.948 1.00 83.00 199 GLN A O 1
ATOM 1535 N N . VAL A 1 200 ? -5.554 -12.329 -22.705 1.00 80.31 200 VAL A N 1
ATOM 1536 C CA . VAL A 1 200 ? -4.598 -11.217 -22.714 1.00 80.31 200 VAL A CA 1
ATOM 1537 C C . VAL A 1 200 ? -4.413 -10.751 -21.271 1.00 80.31 200 VAL A C 1
ATOM 1539 O O . VAL A 1 200 ? -5.403 -10.602 -20.555 1.00 80.31 200 VAL A O 1
ATOM 1542 N N . ALA A 1 201 ? -3.165 -10.551 -20.844 1.00 81.19 201 ALA A N 1
ATOM 1543 C CA . ALA A 1 201 ? -2.816 -10.101 -19.487 1.00 81.19 201 ALA A CA 1
ATOM 1544 C C . ALA A 1 201 ? -1.710 -9.028 -19.458 1.00 81.19 201 ALA A C 1
ATOM 1546 O O . ALA A 1 201 ? -1.270 -8.610 -18.391 1.00 81.19 201 ALA A O 1
ATOM 1547 N N . ASP A 1 202 ? -1.258 -8.583 -20.628 1.00 77.94 202 ASP A N 1
ATOM 1548 C CA . ASP A 1 202 ? -0.128 -7.673 -20.843 1.00 77.94 202 ASP A CA 1
ATOM 1549 C C . ASP A 1 202 ? -0.534 -6.351 -21.526 1.00 77.94 202 ASP A C 1
ATOM 1551 O O . ASP A 1 202 ? 0.315 -5.504 -21.810 1.00 7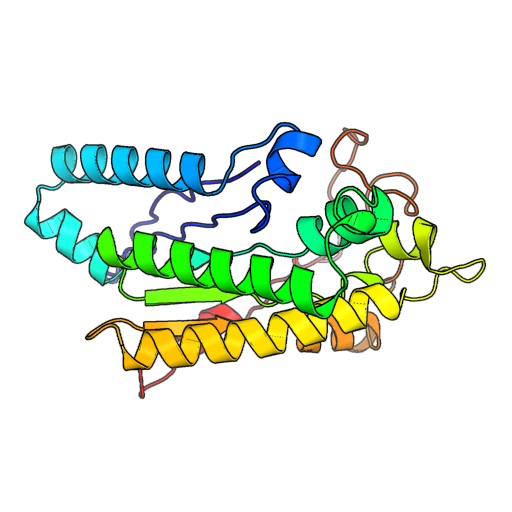7.94 202 ASP A O 1
ATOM 1555 N N . LYS A 1 203 ? -1.834 -6.150 -21.775 1.00 74.50 203 LYS A N 1
ATOM 1556 C CA . LYS A 1 203 ? -2.421 -4.939 -22.367 1.00 74.50 203 LYS A CA 1
ATOM 1557 C C . LYS A 1 203 ? -3.635 -4.514 -21.552 1.00 74.50 203 LYS A C 1
ATOM 1559 O O . LYS A 1 203 ? -4.407 -5.381 -21.135 1.00 74.50 203 LYS A O 1
ATOM 1564 N N . GLY A 1 204 ? -3.831 -3.216 -21.343 1.00 71.00 204 GLY A N 1
ATOM 1565 C CA . GLY A 1 204 ? -5.070 -2.745 -20.739 1.00 71.00 204 GLY A CA 1
ATOM 1566 C C . GLY A 1 204 ? -6.244 -2.779 -21.700 1.00 71.00 204 GLY A C 1
ATOM 1567 O O . GLY A 1 204 ? -6.105 -2.892 -22.919 1.00 71.00 204 GLY A O 1
ATOM 1568 N N . CYS A 1 205 ? -7.428 -2.722 -21.098 1.00 68.62 205 CYS A N 1
ATOM 1569 C CA . CYS A 1 205 ? -8.701 -2.843 -21.796 1.00 68.62 205 CYS A CA 1
ATOM 1570 C C . CYS A 1 205 ? -9.231 -1.498 -22.323 1.00 68.62 205 CYS A C 1
ATOM 1572 O O . CYS A 1 205 ? -9.980 -1.502 -23.294 1.00 68.62 205 CYS A O 1
ATOM 1574 N N . CYS A 1 206 ? -8.869 -0.385 -21.678 1.00 58.38 206 CYS A N 1
ATOM 1575 C CA . CYS A 1 206 ? -9.241 0.978 -22.070 1.00 58.38 206 CYS A CA 1
ATOM 1576 C C . CYS A 1 206 ? -7.967 1.745 -22.482 1.00 58.38 206 CYS A C 1
ATOM 1578 O O . CYS A 1 206 ? -6.874 1.415 -22.018 1.00 58.38 206 CYS A O 1
ATOM 1580 N N . GLY A 1 207 ? -8.089 2.764 -23.329 1.00 61.72 207 GLY A N 1
ATOM 1581 C CA . GLY A 1 207 ? -6.975 3.544 -23.869 1.00 61.72 207 GLY A CA 1
ATOM 1582 C C . GLY A 1 207 ? -6.243 2.847 -25.021 1.00 61.72 207 GLY A C 1
ATOM 1583 O O . GLY A 1 207 ? -6.790 2.010 -25.736 1.00 61.72 207 GLY A O 1
ATOM 1584 N N . THR A 1 208 ? -4.964 3.177 -25.215 1.00 63.06 208 THR A N 1
ATOM 1585 C CA . THR A 1 208 ? -4.140 2.590 -26.294 1.00 63.06 208 THR A CA 1
ATOM 1586 C C . THR A 1 208 ? -3.743 1.129 -26.038 1.00 63.06 208 THR A C 1
ATOM 1588 O O . THR A 1 208 ? -3.099 0.509 -26.887 1.00 63.06 208 THR A O 1
ATOM 1591 N N . GLY A 1 209 ? -4.044 0.591 -24.849 1.00 59.97 209 GLY A N 1
ATOM 1592 C CA . GLY A 1 209 ? -3.507 -0.680 -24.347 1.00 59.97 209 GLY A CA 1
ATOM 1593 C C . GLY A 1 209 ? -2.003 -0.637 -24.024 1.00 59.97 209 GLY A C 1
ATOM 1594 O O . GLY A 1 209 ? -1.373 -1.686 -23.823 1.00 59.97 209 GLY A O 1
ATOM 1595 N N . THR A 1 210 ? -1.404 0.562 -24.035 1.00 57.84 210 THR A N 1
ATOM 1596 C CA . THR A 1 210 ? 0.018 0.811 -23.742 1.00 57.84 210 THR A CA 1
ATOM 1597 C C . THR A 1 210 ? 0.224 1.816 -22.616 1.00 57.84 210 THR A C 1
ATOM 1599 O O . THR A 1 210 ? 1.103 1.610 -21.782 1.00 57.84 210 THR A O 1
ATOM 1602 N N . LEU A 1 211 ? -0.585 2.870 -22.552 1.00 54.09 211 LEU A N 1
ATOM 1603 C CA . LEU A 1 211 ? -0.633 3.810 -21.439 1.00 54.09 211 LEU A CA 1
ATOM 1604 C C . LEU A 1 211 ? -2.095 3.925 -21.019 1.00 54.09 211 LEU A C 1
ATOM 1606 O O . LEU A 1 211 ? -2.926 4.385 -21.798 1.00 54.09 211 LEU A O 1
ATOM 1610 N N . GLU A 1 212 ? -2.406 3.486 -19.805 1.00 57.38 212 GLU A N 1
ATOM 1611 C CA . GLU A 1 212 ? -3.710 3.722 -19.198 1.00 57.38 212 GLU A CA 1
ATOM 1612 C C . GLU A 1 212 ? -3.530 4.730 -18.068 1.00 57.38 212 GLU A C 1
ATOM 1614 O O . GLU A 1 212 ? -2.928 4.423 -17.039 1.00 57.38 212 GLU A O 1
ATOM 1619 N N . ASP A 1 213 ? -4.046 5.937 -18.277 1.00 42.81 213 ASP A N 1
ATOM 1620 C CA . ASP A 1 213 ? -4.320 6.887 -17.209 1.00 42.81 213 ASP A CA 1
ATOM 1621 C C . ASP A 1 213 ? -5.824 7.171 -17.236 1.00 42.81 213 ASP A C 1
ATOM 1623 O O . ASP A 1 213 ? -6.409 7.388 -18.305 1.00 42.81 213 ASP A O 1
ATOM 1627 N N . TRP A 1 214 ? -6.459 7.156 -16.064 1.00 34.16 214 TRP A N 1
ATOM 1628 C CA . TRP A 1 214 ? -7.905 7.359 -15.876 1.00 34.16 214 TRP A CA 1
ATOM 1629 C C . TRP A 1 214 ? -8.402 8.696 -16.451 1.00 34.16 214 TRP A C 1
ATOM 1631 O O . TRP A 1 214 ? -9.601 8.893 -16.618 1.00 34.16 214 TRP A O 1
ATOM 1641 N N . LEU A 1 215 ? -7.478 9.604 -16.767 1.00 31.94 215 LEU A N 1
ATOM 1642 C CA . LEU A 1 215 ? -7.727 10.904 -17.375 1.00 31.94 215 LEU A CA 1
ATOM 1643 C C . LEU A 1 215 ? -8.078 10.858 -18.872 1.00 31.94 215 LEU A C 1
ATOM 1645 O O . LEU A 1 215 ? -8.521 11.879 -19.393 1.00 31.94 215 LEU A O 1
ATOM 1649 N N . THR A 1 216 ? -7.882 9.737 -19.578 1.00 29.59 216 THR A N 1
ATOM 1650 C CA . THR A 1 216 ? -7.917 9.741 -21.058 1.00 29.59 216 THR A CA 1
ATOM 1651 C C . THR A 1 216 ? -9.017 8.935 -21.734 1.00 29.59 216 THR A C 1
ATOM 1653 O O . THR A 1 216 ? -9.081 8.991 -22.959 1.00 29.59 216 THR A O 1
ATOM 1656 N N . ASP A 1 217 ? -9.913 8.248 -21.015 1.00 36.22 217 ASP A N 1
ATOM 1657 C CA . ASP A 1 217 ? -10.911 7.426 -21.709 1.00 36.22 217 ASP A CA 1
ATOM 1658 C C . ASP A 1 217 ? -12.333 7.529 -21.139 1.00 36.22 217 ASP A C 1
ATOM 1660 O O . ASP A 1 217 ? -12.660 6.966 -20.094 1.00 36.22 217 ASP A O 1
ATOM 1664 N N . ASN A 1 218 ? -13.183 8.263 -21.865 1.00 31.39 218 ASN A N 1
ATOM 1665 C CA . ASN A 1 218 ? -14.631 8.325 -21.653 1.00 31.39 218 ASN A CA 1
ATOM 1666 C C . ASN A 1 218 ? -15.385 7.209 -22.403 1.00 31.39 218 ASN A C 1
ATOM 1668 O O . ASN A 1 218 ? -16.595 7.091 -22.217 1.00 31.39 218 ASN A O 1
ATOM 1672 N N . ASP A 1 219 ? -14.706 6.373 -23.199 1.00 31.83 219 ASP A N 1
ATOM 1673 C CA . ASP A 1 219 ? -15.341 5.391 -24.090 1.00 31.83 219 ASP A CA 1
ATOM 1674 C C . ASP A 1 219 ? -15.073 3.937 -23.679 1.00 31.83 219 ASP A C 1
ATOM 1676 O O . ASP A 1 219 ? -15.006 3.030 -24.509 1.00 31.83 219 ASP A O 1
ATOM 1680 N N . CYS A 1 220 ? -15.005 3.662 -22.374 1.00 34.56 220 CYS A N 1
ATOM 1681 C CA . CYS A 1 220 ? -15.032 2.281 -21.905 1.00 34.56 220 CYS A CA 1
ATOM 1682 C C . CYS A 1 220 ? -16.484 1.778 -21.753 1.00 34.56 220 CYS A C 1
ATOM 1684 O O . CYS A 1 220 ? -17.023 1.662 -20.649 1.00 34.56 220 CYS A O 1
ATOM 1686 N N . GLU A 1 221 ? -17.133 1.438 -22.878 1.00 29.41 221 GLU A N 1
ATOM 1687 C CA . GLU A 1 221 ? -18.247 0.483 -22.847 1.00 29.41 221 GLU A CA 1
ATOM 1688 C C . GLU A 1 221 ? -17.681 -0.880 -22.418 1.00 29.41 221 GLU A C 1
ATOM 1690 O O . GLU A 1 221 ? -17.088 -1.618 -23.204 1.00 29.41 221 GLU A O 1
ATOM 1695 N N . TRP A 1 222 ? -17.892 -1.231 -21.146 1.00 30.83 222 TRP A N 1
ATOM 1696 C CA . TRP A 1 222 ? -17.814 -2.608 -20.658 1.00 30.83 222 TRP A CA 1
ATOM 1697 C C . TRP A 1 222 ? -18.620 -3.505 -21.606 1.00 30.83 222 TRP A C 1
ATOM 1699 O O . TRP A 1 222 ? -19.850 -3.451 -21.615 1.00 30.83 222 TRP A O 1
ATOM 1709 N N . GLY A 1 223 ? -17.920 -4.269 -22.448 1.00 28.66 223 GLY A N 1
ATOM 1710 C CA . GLY A 1 223 ? -18.455 -4.842 -23.679 1.00 28.66 223 GLY A CA 1
ATOM 1711 C C . GLY A 1 223 ? -19.880 -5.392 -23.576 1.00 28.66 223 GLY A C 1
ATOM 1712 O O . GLY A 1 223 ? -20.136 -6.402 -22.915 1.00 28.66 223 GLY A O 1
ATOM 1713 N N . ARG A 1 224 ? -20.802 -4.799 -24.346 1.00 28.94 224 ARG A N 1
ATOM 1714 C CA . ARG A 1 224 ? -22.035 -5.463 -24.798 1.00 28.94 224 ARG A CA 1
ATOM 1715 C C . ARG A 1 224 ? -21.685 -6.535 -25.840 1.00 28.94 224 ARG A C 1
ATOM 1717 O O . ARG A 1 224 ? -22.082 -6.471 -26.995 1.00 28.94 224 ARG A O 1
ATOM 1724 N N . GLY A 1 225 ? -20.942 -7.551 -25.414 1.00 25.98 225 GLY A N 1
ATOM 1725 C CA . GLY A 1 225 ? -20.676 -8.776 -26.161 1.00 25.98 225 GLY A CA 1
ATOM 1726 C C . GLY A 1 225 ? -21.062 -9.961 -25.288 1.00 25.98 225 GLY A C 1
ATOM 1727 O O . GLY A 1 225 ? -20.520 -10.139 -24.201 1.00 25.98 225 GLY A O 1
ATOM 1728 N N . ARG A 1 226 ? -22.048 -10.750 -25.721 1.00 29.03 226 ARG A N 1
ATOM 1729 C CA . ARG A 1 226 ? -22.529 -11.935 -24.997 1.00 29.03 226 ARG A CA 1
ATOM 1730 C C . ARG A 1 226 ? -21.426 -12.988 -24.877 1.00 29.03 226 ARG A C 1
ATOM 1732 O O . ARG A 1 226 ? -21.329 -13.874 -25.711 1.00 29.03 226 ARG A O 1
ATOM 1739 N N . SER A 1 227 ? -20.663 -12.923 -23.798 1.00 26.09 227 SER A N 1
ATOM 1740 C CA . SER A 1 227 ? -19.959 -14.053 -23.188 1.00 26.09 227 SER A CA 1
ATOM 1741 C C . SER A 1 227 ? -19.348 -13.542 -21.893 1.00 26.09 227 SER A C 1
ATOM 1743 O O . SER A 1 227 ? -18.463 -12.699 -21.916 1.00 26.09 227 SER A O 1
ATOM 1745 N N . HIS A 1 228 ? -19.901 -14.003 -20.773 1.00 26.27 228 HIS A N 1
ATOM 1746 C CA . HIS A 1 228 ? -19.576 -13.641 -19.396 1.00 26.27 228 HIS A CA 1
ATOM 1747 C C . HIS A 1 228 ? -18.099 -13.280 -19.129 1.00 26.27 228 HIS A C 1
ATOM 1749 O O . HIS A 1 228 ?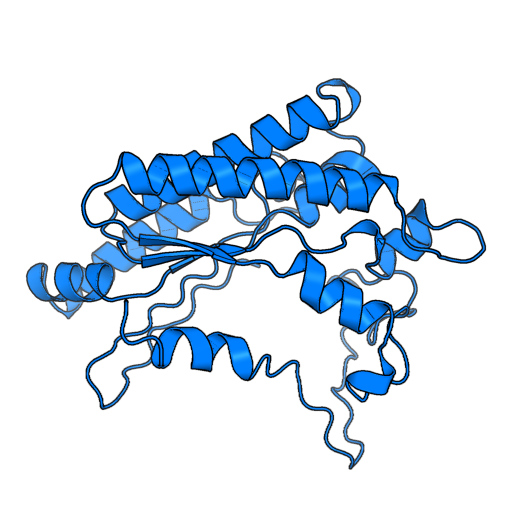 -17.320 -14.130 -18.702 1.00 26.27 228 HIS A O 1
ATOM 1755 N N . ILE A 1 229 ? -17.744 -11.999 -19.256 1.00 26.09 229 ILE A N 1
ATOM 1756 C CA . ILE A 1 229 ? -16.575 -11.436 -18.578 1.00 26.09 229 ILE A CA 1
ATOM 1757 C C . ILE A 1 229 ? -16.993 -11.293 -17.120 1.00 26.09 229 ILE A C 1
ATOM 1759 O O . ILE A 1 229 ? -17.662 -10.340 -16.717 1.00 26.09 229 ILE A O 1
ATOM 1763 N N . ARG A 1 230 ? -16.671 -12.312 -16.320 1.00 24.95 230 ARG A N 1
ATOM 1764 C CA . ARG A 1 230 ? -16.651 -12.135 -14.875 1.00 24.95 230 ARG A CA 1
ATOM 1765 C C . ARG A 1 230 ? -15.572 -11.082 -14.627 1.00 24.95 230 ARG A C 1
ATOM 1767 O O . ARG A 1 230 ? -14.406 -11.324 -14.923 1.00 24.95 230 ARG A O 1
ATOM 1774 N N . LEU A 1 231 ? -15.968 -9.941 -14.053 1.00 24.34 231 LEU A N 1
ATOM 1775 C CA . LEU A 1 231 ? -15.112 -9.184 -13.135 1.00 24.34 231 LEU A CA 1
ATOM 1776 C C . LEU A 1 231 ? -14.262 -10.180 -12.337 1.00 24.34 231 LEU A C 1
ATOM 1778 O O . LEU A 1 231 ? -14.739 -11.292 -12.092 1.00 24.34 231 LEU A O 1
ATOM 1782 N N . LEU A 1 232 ? -13.070 -9.788 -11.888 1.00 29.61 232 LEU A N 1
ATOM 1783 C CA . LEU A 1 232 ? -12.390 -10.442 -10.769 1.00 29.61 232 LEU A CA 1
ATOM 1784 C C . LEU A 1 232 ? -13.360 -10.507 -9.565 1.00 29.61 232 LEU A C 1
ATOM 1786 O O . LEU A 1 232 ? -13.267 -9.755 -8.606 1.00 29.61 232 LEU A O 1
ATOM 1790 N N . LYS A 1 233 ? -14.322 -11.434 -9.597 1.00 23.72 233 LYS A N 1
ATOM 1791 C CA . LYS A 1 233 ? -14.743 -12.184 -8.441 1.00 23.72 233 LYS A CA 1
ATOM 1792 C C . LYS A 1 233 ? -13.457 -12.888 -8.097 1.00 23.72 233 LYS A C 1
ATOM 1794 O O . LYS A 1 233 ? -13.107 -13.851 -8.766 1.00 23.72 233 LYS A O 1
ATOM 1799 N N . ILE A 1 234 ? -12.731 -12.342 -7.138 1.00 29.39 234 ILE A N 1
ATOM 1800 C CA . ILE A 1 234 ? -11.857 -13.130 -6.293 1.00 29.39 234 ILE A CA 1
ATOM 1801 C C . ILE A 1 234 ? -12.851 -13.852 -5.371 1.00 29.39 234 ILE A C 1
ATOM 1803 O O . ILE A 1 234 ? -13.221 -13.297 -4.337 1.00 29.39 234 ILE A O 1
ATOM 1807 N N . PRO A 1 235 ? -13.445 -14.995 -5.778 1.00 22.53 235 PRO A N 1
ATOM 1808 C CA . PRO A 1 235 ? -14.563 -15.579 -5.042 1.00 22.53 235 PRO A CA 1
ATOM 1809 C C . PRO A 1 235 ? -14.040 -16.164 -3.722 1.00 22.53 235 PRO A C 1
ATOM 1811 O O . PRO A 1 235 ? -14.727 -16.164 -2.713 1.00 22.53 235 PRO A O 1
ATOM 1814 N N . THR A 1 236 ? -12.763 -16.542 -3.712 1.00 26.30 236 THR A N 1
ATOM 1815 C CA . THR A 1 236 ? -12.067 -17.209 -2.624 1.00 26.30 236 THR A CA 1
ATOM 1816 C C . THR A 1 236 ? -11.662 -16.292 -1.475 1.00 26.30 236 THR A C 1
ATOM 1818 O O . THR A 1 236 ? -11.444 -16.799 -0.383 1.00 26.30 236 THR A O 1
ATOM 1821 N N . PHE A 1 237 ? -11.583 -14.968 -1.657 1.00 27.91 237 PHE A N 1
ATOM 1822 C CA . PHE A 1 237 ? -11.046 -14.087 -0.607 1.00 27.91 237 PHE A CA 1
ATOM 1823 C C . PHE A 1 237 ? -12.104 -13.646 0.413 1.00 27.91 237 PHE A C 1
ATOM 1825 O O . PHE A 1 237 ? -11.844 -13.642 1.612 1.00 27.91 237 PHE A O 1
ATOM 1832 N N . CYS A 1 238 ? -13.328 -13.348 -0.043 1.00 24.72 238 CYS A N 1
ATOM 1833 C CA . CYS A 1 238 ? -14.448 -13.107 0.874 1.00 24.72 238 CYS A CA 1
ATOM 1834 C C . CYS A 1 238 ? -14.967 -14.402 1.517 1.00 24.72 238 CYS A C 1
ATOM 1836 O O . CYS A 1 238 ? -15.436 -14.352 2.650 1.00 24.72 238 CYS A O 1
ATOM 1838 N N . GLU A 1 239 ? -14.883 -15.547 0.830 1.00 23.41 239 GLU A N 1
ATOM 1839 C CA . GLU A 1 239 ? -15.294 -16.836 1.404 1.00 23.41 239 GLU A CA 1
ATOM 1840 C C . GLU A 1 239 ? -14.307 -17.317 2.478 1.00 23.41 239 GLU A C 1
ATOM 1842 O O . GLU A 1 239 ? -14.748 -17.719 3.550 1.00 23.41 239 GLU A O 1
ATOM 1847 N N . SER A 1 240 ? -12.992 -17.161 2.274 1.00 24.81 240 SER A N 1
ATOM 1848 C CA . SER A 1 240 ? -11.973 -17.542 3.270 1.00 24.81 240 SER A CA 1
ATOM 1849 C C . SER A 1 240 ? -12.077 -16.765 4.587 1.00 24.81 240 SER A C 1
ATOM 1851 O O . SER A 1 240 ? -11.848 -17.350 5.642 1.00 24.81 240 SER A O 1
ATOM 1853 N N . LEU A 1 241 ? -12.454 -15.484 4.556 1.00 28.31 241 LEU A N 1
ATOM 1854 C CA . LEU A 1 241 ? -12.657 -14.686 5.773 1.00 28.31 241 LEU A CA 1
ATOM 1855 C C . LEU A 1 241 ? -13.972 -15.016 6.499 1.00 28.31 241 LEU A C 1
ATOM 1857 O O . LEU A 1 241 ? -14.133 -14.648 7.660 1.00 28.31 241 LEU A O 1
ATOM 1861 N N . ALA A 1 242 ? -14.916 -15.684 5.829 1.00 25.45 242 ALA A N 1
ATOM 1862 C CA . ALA A 1 242 ? -16.219 -16.039 6.387 1.00 25.45 242 ALA A CA 1
ATOM 1863 C C . ALA A 1 242 ? -16.290 -17.480 6.924 1.00 25.45 242 ALA A C 1
ATOM 1865 O O . ALA A 1 242 ? -17.229 -17.796 7.653 1.00 25.45 242 ALA A O 1
ATOM 1866 N N . THR A 1 243 ? -15.340 -18.354 6.569 1.00 25.33 243 THR A N 1
ATOM 1867 C CA . THR A 1 243 ? -15.412 -19.795 6.880 1.00 25.33 243 THR A CA 1
ATOM 1868 C C . THR A 1 243 ? -14.292 -20.332 7.769 1.00 25.33 243 THR A C 1
ATOM 1870 O O . THR A 1 243 ? -14.255 -21.541 7.980 1.00 25.33 243 THR A O 1
ATOM 1873 N N . ASP A 1 244 ? -13.382 -19.500 8.283 1.00 24.83 244 ASP A N 1
ATOM 1874 C CA . ASP A 1 244 ? -12.320 -19.977 9.178 1.00 24.83 244 ASP A CA 1
ATOM 1875 C C . ASP A 1 244 ? -12.836 -20.134 10.627 1.00 24.83 244 ASP A C 1
ATOM 1877 O O . ASP A 1 244 ? -13.166 -19.129 11.260 1.00 24.83 244 ASP A O 1
ATOM 1881 N N . PRO A 1 245 ? -12.916 -21.359 11.192 1.00 23.72 245 PRO A N 1
ATOM 1882 C CA . PRO A 1 245 ? -13.382 -21.581 12.562 1.00 23.72 245 PRO A CA 1
ATOM 1883 C C . PRO A 1 245 ? -12.363 -21.159 13.634 1.00 23.72 245 PRO A C 1
ATOM 1885 O O . PRO A 1 245 ? -12.649 -21.294 14.824 1.00 23.72 245 PRO A O 1
ATOM 1888 N N . LEU A 1 246 ? -11.171 -20.694 13.239 1.00 25.20 246 LEU A N 1
ATOM 1889 C CA . LEU A 1 246 ? -10.118 -20.212 14.140 1.00 25.20 246 LEU A CA 1
ATOM 1890 C C . LEU A 1 246 ? -9.981 -18.675 14.160 1.00 25.20 246 LEU A C 1
ATOM 1892 O O . LEU A 1 246 ? -9.017 -18.157 14.729 1.00 25.20 246 LEU A O 1
ATOM 1896 N N . CYS A 1 247 ? -10.966 -17.940 13.623 1.00 32.00 247 CYS A N 1
ATOM 1897 C CA . CYS A 1 247 ? -11.118 -16.490 13.792 1.00 32.00 247 CYS A CA 1
ATOM 1898 C C . CYS A 1 247 ? -12.446 -16.113 14.461 1.00 32.00 247 CYS A C 1
ATOM 1900 O O . CYS A 1 247 ? -13.518 -16.371 13.887 1.00 32.00 247 CYS A O 1
#

Radius of gyration: 19.23 Å; chains: 1; bounding box: 47×38×49 Å

InterPro domains:
  IPR001087 GDSL lipase/esterase [PF00657] (38-213)
  IPR036514 SGNH hydrolase superfamily [G3DSA:3.40.50.1110] (10-238)
  IPR050592 GDSL lipolytic enzyme [PTHR45642] (21-212)

Foldseek 3Di:
DQDFDDWDDDPPPQTARAREDDAALDQVLCVVVVHDHLVNSLVVVVVVLVVVCVPPNDVVSLVNQLRYEYEYDHDLSCLPPCCPNVVVCVVPDDLLRSLVSSLVSVLVSVVSSVVVNHAHYEYEQDALSQQDLQNLLVQVPPVSHRNVVSNVSSVSSLVSNVVSQVVCPVVPPSHDYHYHYPHVVLVCCLVPVVVVPDPDNRFDDFDPSRDDDVVPDPPPPPDPDPDDPDDPCPVPPVVVVVPDPVD

Sequence (247 aa):
MGYFLRPKSSSNGISAIGLSVAVAFDPLTPRLVSVLTLSDQLEHFKEYIGKLKAIIGEENTTFTLTNSLFIVVASSDDIANTYFTLRARALQYDVPAYTDLMANSASSFVQELYELGARRIGVFSAPPVGCVPSQRTLAGGAERECAENLNEAAKVFNSKLSKKLDSLASSLPSGRFVYLDIYNPLLDLIQNPRKYGFQVADKGCCGTGTLEDWLTDNDCEWGRGRSHIRLLKIPTFCESLATDPLC

pLDDT: mean 76.98, std 25.34, range [22.53, 98.62]

Secondary structure (DSSP, 8-state):
--EEPPPEEPTTS-EE--EEE-S-SSTTHHHHTT---HHHHHHHHHHHHHHHHHHH-HHHHHHHHHHSEEEE---HHIIIIIIIIS-TTTTT--HHHHHHHHHHHHHHHHHHHHHTT--EEEEEPP--GGGSHHHHHHHSTTTT---HHHHHHHHHHHHHHHHHHHHHHHHSTT-EEEEE--HHHHHHHHH-GGGGT-S-SSS-SSTTSS---TTS-S-------SS-------HHHHHHHHH-TT-